Protein AF-A0A811QUQ0-F1 (afdb_monomer_lite)

InterPro domains:
  IPR004252 Probable transposase, Ptta/En/Spm, plant [PF03004] (85-192)

Organism: NCBI:txid422564

Foldseek 3Di:
DDDDDDDDDDPPDPPPDPQDPVNVVVVVVVVVVQVVCVVVVNPDCVVVVVVVPPPPDDDDDDDPDDPDPPPCDPVNVVVVVVVVVVVVVVVVVVVVVVPLQDWDPPPDDLVRVLVVCCVPPVVPHDDALLRSSLNRQQDPVPGHDPSSVVLSVQLVVQQVDDDDPDDDRCDSLNSCVVSDPDPRSSVSNVHDDPPDDDDDDDPPPPPPPPDDDDPDDDDDDDD

Secondary structure (DSSP, 8-state):
--PPPPPPPP------PPPPHHHHHHHHHHHHHHHHHHHTT---SHHHHHHT---------------------HHHHHHHHHHHHHHHHHHHHHHHHT--S----TT--HHHHHHHHHHHT-SSSPPPHHHHHHHHH-BTTTB--HHHHHHHHHHHHHHHSPPPSSPPP--HHHHHHHH---HHHHHHTT-PPP--S--------------------------

Radius of gyration: 30.41 Å; chains: 1; bounding box: 86×68×98 Å

Structure (mmCIF, N/CA/C/O backbone):
data_AF-A0A811QUQ0-F1
#
_entry.id   AF-A0A811QUQ0-F1
#
loop_
_atom_site.group_PDB
_atom_site.id
_atom_site.type_symbol
_atom_site.label_atom_id
_atom_site.label_alt_id
_atom_site.label_comp_id
_atom_site.label_asym_id
_atom_site.label_entity_id
_atom_site.label_seq_id
_atom_site.pdbx_PDB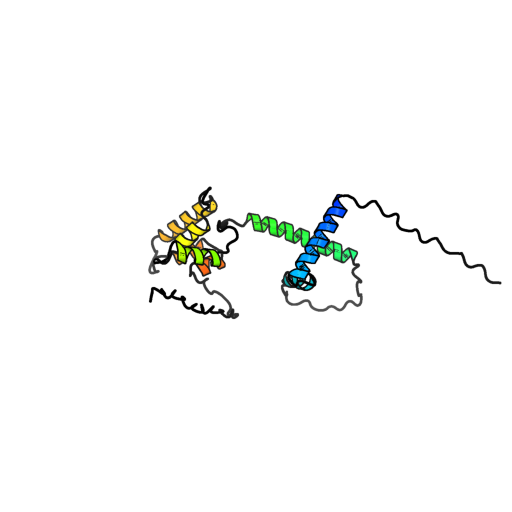_ins_code
_atom_site.Cartn_x
_atom_site.Cartn_y
_atom_site.Cartn_z
_atom_site.occupancy
_atom_site.B_iso_or_equiv
_atom_site.auth_seq_id
_atom_site.auth_comp_id
_atom_site.auth_asym_id
_atom_site.auth_atom_id
_atom_site.pdbx_PDB_model_num
ATOM 1 N N . MET A 1 1 ? 43.300 1.588 -75.024 1.00 36.44 1 MET A N 1
ATOM 2 C CA . MET A 1 1 ? 43.533 0.488 -74.061 1.00 36.44 1 MET A CA 1
ATOM 3 C C . MET A 1 1 ? 43.258 1.026 -72.665 1.00 36.44 1 MET A C 1
ATOM 5 O O . MET A 1 1 ? 43.875 2.015 -72.300 1.00 36.44 1 MET A O 1
ATOM 9 N N . ALA A 1 2 ? 42.294 0.454 -71.940 1.00 44.53 2 ALA A N 1
ATOM 10 C CA . ALA A 1 2 ? 41.943 0.859 -70.575 1.00 44.53 2 ALA A CA 1
ATOM 11 C C . ALA A 1 2 ? 42.499 -0.171 -69.568 1.00 44.53 2 ALA A C 1
ATOM 13 O O . ALA A 1 2 ? 42.426 -1.369 -69.856 1.00 44.53 2 ALA A O 1
ATOM 14 N N . PRO A 1 3 ? 43.075 0.252 -68.428 1.00 46.28 3 PRO A N 1
ATOM 15 C CA . PRO A 1 3 ? 43.703 -0.655 -67.471 1.00 46.28 3 PRO A CA 1
ATOM 16 C C . PRO A 1 3 ? 42.669 -1.438 -66.641 1.00 46.28 3 PRO A C 1
ATOM 18 O O . PRO A 1 3 ? 41.580 -0.954 -66.338 1.00 46.28 3 PRO A O 1
ATOM 21 N N . GLY A 1 4 ? 43.033 -2.683 -66.323 1.00 43.38 4 GLY A N 1
ATOM 22 C CA . GLY A 1 4 ? 42.158 -3.773 -65.891 1.00 43.38 4 GLY A CA 1
ATOM 23 C C . GLY A 1 4 ? 41.407 -3.614 -64.563 1.00 43.38 4 GLY A C 1
ATOM 24 O O . GLY A 1 4 ? 41.867 -3.015 -63.593 1.00 43.38 4 GLY A O 1
ATOM 25 N N . ARG A 1 5 ? 40.234 -4.255 -64.535 1.00 45.16 5 ARG A N 1
ATOM 26 C CA . ARG A 1 5 ? 39.323 -4.430 -63.396 1.00 45.16 5 ARG A CA 1
ATOM 27 C C . ARG A 1 5 ? 39.937 -5.416 -62.391 1.00 45.16 5 ARG A C 1
ATOM 29 O O . ARG A 1 5 ? 40.137 -6.580 -62.731 1.00 45.16 5 ARG A O 1
ATOM 36 N N . LYS A 1 6 ? 40.232 -4.977 -61.161 1.00 53.59 6 LYS A N 1
ATOM 37 C CA . LYS A 1 6 ? 40.640 -5.890 -60.078 1.00 53.59 6 LYS A CA 1
ATOM 38 C C . LYS A 1 6 ? 39.458 -6.770 -59.659 1.00 53.59 6 LYS A C 1
ATOM 40 O O . LYS A 1 6 ? 38.350 -6.282 -59.445 1.00 53.59 6 LYS A O 1
ATOM 45 N N . VAL A 1 7 ? 39.725 -8.070 -59.597 1.00 47.53 7 VAL A N 1
ATOM 46 C CA . VAL A 1 7 ? 38.799 -9.152 -59.244 1.00 47.53 7 VAL A CA 1
ATOM 47 C C . VAL A 1 7 ? 38.536 -9.126 -57.732 1.00 47.53 7 VAL A C 1
ATOM 49 O O . VAL A 1 7 ? 39.402 -8.717 -56.961 1.00 47.53 7 VAL A O 1
ATOM 52 N N . GLY A 1 8 ? 37.315 -9.496 -57.338 1.00 42.25 8 GLY A N 1
ATOM 53 C CA . GLY A 1 8 ? 36.727 -9.253 -56.021 1.00 42.25 8 GLY A CA 1
ATOM 54 C C . GLY A 1 8 ? 37.529 -9.762 -54.822 1.00 42.25 8 GLY A C 1
ATOM 55 O O . GLY A 1 8 ? 38.050 -10.875 -54.815 1.00 42.25 8 GLY A O 1
ATOM 56 N N . ALA A 1 9 ? 37.556 -8.942 -53.770 1.00 46.22 9 ALA A N 1
ATOM 57 C CA . ALA A 1 9 ? 37.927 -9.387 -52.439 1.00 46.22 9 ALA A CA 1
ATOM 58 C C . ALA A 1 9 ? 36.853 -10.359 -51.927 1.00 46.22 9 ALA A C 1
ATOM 60 O O . ALA A 1 9 ? 35.662 -10.045 -51.908 1.00 46.22 9 ALA A O 1
ATOM 61 N N . SER A 1 10 ? 37.303 -11.557 -51.560 1.00 49.56 10 SER A N 1
ATOM 62 C CA . SER A 1 10 ? 36.505 -12.628 -50.973 1.00 49.56 10 SER A CA 1
ATOM 63 C C . SER A 1 10 ? 35.648 -12.113 -49.813 1.00 49.56 10 SER A C 1
ATOM 65 O O . SER A 1 10 ? 36.165 -11.515 -48.867 1.00 49.56 10 SER A O 1
ATOM 67 N N . ARG A 1 11 ? 34.334 -12.363 -49.881 1.00 47.97 11 ARG A N 1
ATOM 68 C CA . ARG A 1 11 ? 33.406 -12.219 -48.757 1.00 47.97 11 ARG A CA 1
ATOM 69 C C . ARG A 1 11 ? 33.865 -13.190 -47.672 1.00 47.97 11 ARG A C 1
ATOM 71 O O . ARG A 1 11 ? 33.581 -14.382 -47.753 1.00 47.97 11 ARG A O 1
ATOM 78 N N . GLN A 1 12 ? 34.598 -12.687 -46.683 1.00 52.16 12 GLN A N 1
ATOM 79 C CA . GLN A 1 12 ? 34.881 -13.444 -45.471 1.00 52.16 12 GLN A CA 1
ATOM 80 C C . GLN A 1 12 ? 33.533 -13.812 -44.839 1.00 52.16 12 GLN A C 1
ATOM 82 O O . GLN A 1 12 ? 32.744 -12.941 -44.472 1.00 52.16 12 GLN A O 1
ATOM 87 N N . GLN A 1 13 ? 33.235 -15.111 -44.801 1.00 52.75 13 GLN A N 1
ATOM 88 C CA . GLN A 1 13 ? 32.171 -15.654 -43.965 1.00 52.75 13 GLN A CA 1
ATOM 89 C C . GLN A 1 13 ? 32.536 -15.304 -42.512 1.00 52.75 13 GLN A C 1
ATOM 91 O O . GLN A 1 13 ? 33.679 -15.566 -42.125 1.00 52.75 13 GLN A O 1
ATOM 96 N N . PRO A 1 14 ? 31.642 -14.696 -41.713 1.00 52.25 14 PRO A N 1
ATOM 97 C CA . PRO A 1 14 ? 31.902 -14.505 -40.296 1.00 52.25 14 PRO A CA 1
ATOM 98 C C . PRO A 1 14 ? 32.111 -15.879 -39.665 1.00 52.25 14 PRO A C 1
ATOM 100 O O . PRO A 1 14 ? 31.233 -16.736 -39.730 1.00 52.25 14 PRO A O 1
ATOM 103 N N . THR A 1 15 ? 33.284 -16.101 -39.087 1.00 50.66 15 THR A N 1
ATOM 104 C CA . THR A 1 15 ? 33.551 -17.267 -38.251 1.00 50.66 15 THR A CA 1
ATOM 105 C C . THR A 1 15 ? 32.572 -17.217 -37.079 1.00 50.66 15 THR A C 1
ATOM 107 O O . THR A 1 15 ? 32.721 -16.375 -36.195 1.00 50.66 15 THR A O 1
ATOM 110 N N . GLU A 1 16 ? 31.535 -18.059 -37.097 1.00 58.84 16 GLU A N 1
ATOM 111 C CA . GLU A 1 16 ? 30.565 -18.152 -36.006 1.00 58.84 16 GLU A CA 1
ATOM 112 C C . GLU A 1 16 ? 31.302 -18.571 -34.731 1.00 58.84 16 GLU A C 1
ATOM 114 O O . GLU A 1 16 ? 31.761 -19.705 -34.584 1.00 58.84 16 GLU A O 1
ATOM 119 N N . THR A 1 17 ? 31.467 -17.625 -33.807 1.00 62.06 17 THR A N 1
ATOM 120 C CA . THR A 1 17 ? 31.938 -17.919 -32.457 1.00 62.06 17 THR A CA 1
ATOM 121 C C . THR A 1 17 ? 30.999 -18.949 -31.832 1.00 62.06 17 THR A C 1
ATOM 123 O O . THR A 1 17 ? 29.781 -18.763 -31.915 1.00 62.06 17 THR A O 1
ATOM 126 N N . PRO A 1 18 ? 31.515 -20.014 -31.194 1.00 73.25 18 PRO A N 1
ATOM 127 C CA . PRO A 1 18 ? 30.668 -21.016 -30.564 1.00 73.25 18 PRO A CA 1
ATOM 128 C C . PRO A 1 18 ? 29.720 -20.350 -29.565 1.00 73.25 18 PRO A C 1
ATOM 130 O O . PRO A 1 18 ? 30.177 -19.768 -28.581 1.00 73.25 18 PRO A O 1
ATOM 133 N N . ILE A 1 19 ? 28.410 -20.440 -29.824 1.00 71.19 19 ILE A N 1
ATOM 134 C CA . ILE A 1 19 ? 27.371 -19.948 -28.913 1.00 71.19 19 ILE A CA 1
ATOM 135 C C . ILE A 1 19 ? 27.638 -20.541 -27.534 1.00 71.19 19 ILE A C 1
ATOM 137 O O . ILE A 1 19 ? 27.628 -21.765 -27.345 1.00 71.19 19 ILE A O 1
ATOM 141 N N . THR A 1 20 ? 27.882 -19.664 -26.566 1.00 82.88 20 THR A N 1
ATOM 142 C CA . THR A 1 20 ? 28.146 -20.089 -25.198 1.00 82.88 20 THR A CA 1
ATOM 143 C C . THR A 1 20 ? 26.888 -20.734 -24.608 1.00 82.88 20 THR A C 1
ATOM 145 O O . THR A 1 20 ? 25.755 -20.410 -24.973 1.00 82.88 20 THR A O 1
ATOM 148 N N . LYS A 1 21 ? 27.052 -21.653 -23.647 1.00 88.25 21 LYS A N 1
ATOM 149 C CA . LYS A 1 21 ? 25.918 -22.305 -22.957 1.00 88.25 21 LYS A CA 1
ATOM 150 C C . LYS A 1 21 ? 24.922 -21.301 -22.355 1.00 88.25 21 LYS A C 1
ATOM 152 O O . LYS A 1 21 ? 23.725 -21.568 -22.309 1.00 88.25 21 LYS A O 1
ATOM 157 N N . TYR A 1 22 ? 25.430 -20.151 -21.910 1.00 85.44 22 TYR A N 1
ATOM 158 C CA . TYR A 1 22 ? 24.631 -19.071 -21.343 1.00 85.44 22 TYR A CA 1
ATOM 159 C C . TYR A 1 22 ? 23.775 -18.394 -22.414 1.00 85.44 22 TYR A C 1
ATOM 161 O O . TYR A 1 22 ? 22.576 -18.221 -22.218 1.00 85.44 22 TYR A O 1
ATOM 169 N N . GLU A 1 23 ? 24.359 -18.071 -23.566 1.00 87.62 23 GLU A N 1
ATOM 170 C CA . GLU A 1 23 ? 23.628 -17.470 -24.684 1.00 87.62 23 GLU A CA 1
ATOM 171 C C . GLU A 1 23 ? 22.567 -18.415 -25.242 1.00 87.62 23 GLU A C 1
ATOM 173 O O . GLU A 1 23 ? 21.469 -17.969 -25.561 1.00 87.62 23 GLU A O 1
ATOM 178 N N . ARG A 1 24 ? 22.843 -19.725 -25.281 1.00 86.94 24 ARG A N 1
ATOM 179 C CA . ARG A 1 24 ? 21.844 -20.728 -25.670 1.00 86.94 24 ARG A CA 1
ATOM 180 C C . ARG A 1 24 ? 20.646 -20.723 -24.719 1.00 86.94 24 ARG A C 1
ATOM 182 O O . ARG A 1 24 ? 19.520 -20.569 -25.176 1.00 86.94 24 ARG A O 1
ATOM 189 N N . SER A 1 25 ? 20.897 -20.810 -23.412 1.00 88.81 25 SER A N 1
ATOM 190 C CA . SER A 1 25 ? 19.838 -20.779 -22.395 1.00 88.81 25 SER A CA 1
ATOM 191 C C . SER A 1 25 ? 19.061 -19.457 -22.416 1.00 88.81 25 SER A C 1
ATOM 193 O O . SER A 1 25 ? 17.835 -19.458 -22.351 1.00 88.81 25 SER A O 1
ATOM 195 N N . ARG A 1 26 ? 19.749 -18.325 -22.599 1.00 91.88 26 ARG A N 1
ATOM 196 C CA . ARG A 1 26 ? 19.114 -17.011 -22.757 1.00 91.88 26 ARG A CA 1
ATOM 197 C C . ARG A 1 26 ? 18.210 -16.959 -23.990 1.00 91.88 26 ARG A C 1
ATOM 199 O O . ARG A 1 26 ? 17.100 -16.446 -23.898 1.00 91.88 26 ARG A O 1
ATOM 206 N N . ASN A 1 27 ? 18.662 -17.489 -25.124 1.00 90.69 27 ASN A N 1
ATOM 207 C CA . ASN A 1 27 ? 17.880 -17.515 -26.359 1.00 90.69 27 ASN A CA 1
ATOM 208 C C . ASN A 1 27 ? 16.662 -18.444 -26.246 1.00 90.69 27 ASN A C 1
ATOM 210 O O . ASN A 1 27 ? 15.580 -18.089 -26.709 1.00 90.69 27 ASN A O 1
ATOM 214 N N . GLU A 1 28 ? 16.810 -19.596 -25.591 1.00 89.94 28 GLU A N 1
ATOM 215 C CA . GLU A 1 28 ? 15.701 -20.509 -25.293 1.00 89.94 28 GLU A CA 1
ATOM 216 C C . GLU A 1 28 ? 14.638 -19.837 -24.415 1.00 89.94 28 GLU A C 1
ATOM 218 O O . GLU A 1 28 ? 13.448 -19.896 -24.733 1.00 89.94 28 GLU A O 1
ATOM 223 N N . GLU A 1 29 ? 15.057 -19.127 -23.365 1.00 90.75 29 GLU A N 1
ATOM 224 C CA . GLU A 1 29 ? 14.141 -18.412 -22.473 1.00 90.75 29 GLU A CA 1
ATOM 225 C C . GLU A 1 29 ? 13.426 -17.262 -23.201 1.00 90.75 29 GLU A C 1
ATOM 227 O O . GLU A 1 29 ? 12.219 -17.083 -23.043 1.00 90.75 29 GLU A O 1
ATOM 232 N N . ILE A 1 30 ? 14.130 -16.521 -24.069 1.00 87.12 30 ILE A N 1
ATOM 233 C CA . ILE A 1 30 ? 13.527 -15.478 -24.919 1.00 87.12 30 ILE A CA 1
ATOM 234 C C . ILE A 1 30 ? 12.450 -16.080 -25.828 1.00 87.12 30 ILE A C 1
ATOM 236 O O . ILE A 1 30 ? 11.342 -15.551 -25.900 1.00 87.12 30 ILE A O 1
ATOM 240 N N . MET A 1 31 ? 12.737 -17.201 -26.492 1.00 88.00 31 MET A N 1
ATOM 241 C CA . MET A 1 31 ? 11.780 -17.857 -27.390 1.00 88.00 31 MET A CA 1
ATOM 242 C C . MET A 1 31 ? 10.557 -18.393 -26.643 1.00 88.00 31 MET A C 1
ATOM 244 O O . MET A 1 31 ? 9.432 -18.306 -27.140 1.00 88.00 31 MET A O 1
ATOM 248 N N . LYS A 1 32 ? 10.762 -18.923 -25.436 1.00 91.62 32 LYS A N 1
ATOM 249 C CA . LYS A 1 32 ? 9.683 -19.386 -24.564 1.00 91.62 32 LYS A CA 1
ATOM 250 C C . LYS A 1 32 ? 8.799 -18.226 -24.102 1.00 91.62 32 LYS A C 1
ATOM 252 O O . LYS A 1 32 ? 7.579 -18.319 -24.212 1.00 91.62 32 LYS A O 1
ATOM 257 N N . ASN A 1 33 ? 9.406 -17.124 -23.666 1.00 87.94 33 ASN A N 1
ATOM 258 C CA . ASN A 1 33 ? 8.689 -15.927 -23.229 1.00 87.94 33 ASN A CA 1
ATOM 259 C C . ASN A 1 33 ? 7.914 -15.277 -24.378 1.00 87.94 33 ASN A C 1
ATOM 261 O O . ASN A 1 33 ? 6.750 -14.932 -24.202 1.00 87.94 33 ASN A O 1
ATOM 265 N N . ASN A 1 34 ? 8.510 -15.173 -25.567 1.00 86.69 34 ASN A N 1
ATOM 266 C CA . ASN A 1 34 ? 7.830 -14.640 -26.748 1.00 86.69 34 ASN A CA 1
ATOM 267 C C . ASN A 1 34 ? 6.597 -15.473 -27.114 1.00 86.69 34 ASN A C 1
ATOM 269 O O . ASN A 1 34 ? 5.531 -14.917 -27.362 1.00 86.69 34 ASN A O 1
ATOM 273 N N . ARG A 1 35 ? 6.710 -16.805 -27.063 1.00 89.38 35 ARG A N 1
ATOM 274 C CA . ARG A 1 35 ? 5.573 -17.701 -27.304 1.00 89.38 35 ARG A CA 1
ATOM 275 C C . ARG A 1 35 ? 4.446 -17.479 -26.294 1.00 89.38 35 ARG A C 1
ATOM 277 O O . ARG A 1 35 ? 3.275 -17.519 -26.660 1.00 89.38 35 ARG A O 1
ATOM 284 N N . GLU A 1 36 ? 4.788 -17.254 -25.031 1.00 91.06 36 GLU A N 1
ATOM 285 C CA . GLU A 1 36 ? 3.794 -17.003 -23.988 1.00 91.06 36 GLU A CA 1
ATOM 286 C C . GLU A 1 36 ? 3.114 -15.639 -24.162 1.00 91.06 36 GLU A C 1
ATOM 288 O O . GLU A 1 36 ? 1.894 -15.534 -24.051 1.00 91.06 36 GLU A O 1
ATOM 293 N N . LEU A 1 37 ? 3.873 -14.605 -24.532 1.00 86.94 37 LEU A N 1
ATOM 294 C CA . LEU A 1 37 ? 3.325 -13.290 -24.870 1.00 86.94 37 LEU A CA 1
ATOM 295 C C . LEU A 1 37 ? 2.342 -13.371 -26.045 1.00 86.94 37 LEU A C 1
ATOM 297 O O . LEU A 1 37 ? 1.256 -12.795 -25.973 1.00 86.94 37 LEU A O 1
ATOM 301 N N . GLU A 1 38 ? 2.668 -14.145 -27.082 1.00 85.81 38 GLU A N 1
ATOM 302 C CA . GLU A 1 38 ? 1.762 -14.398 -28.204 1.00 85.81 38 GLU A CA 1
ATOM 303 C C . GLU A 1 38 ? 0.470 -15.101 -27.762 1.00 85.81 38 GLU A C 1
ATOM 305 O O . GLU A 1 38 ? -0.613 -14.697 -28.193 1.00 85.81 38 GLU A O 1
ATOM 310 N N . ARG A 1 39 ? 0.550 -16.097 -26.861 1.00 87.56 39 ARG A N 1
ATOM 311 C CA . ARG A 1 39 ? -0.642 -16.754 -26.282 1.00 87.56 39 ARG A CA 1
ATOM 312 C C . ARG A 1 39 ? -1.527 -15.782 -25.512 1.00 87.56 39 ARG A C 1
ATOM 314 O O . ARG A 1 39 ? -2.747 -15.904 -25.571 1.00 87.56 39 ARG A O 1
ATOM 321 N N . LEU A 1 40 ? -0.925 -14.816 -24.824 1.00 86.50 40 LEU A N 1
ATOM 322 C CA . LEU A 1 40 ? -1.628 -13.757 -24.098 1.00 86.50 40 LEU A CA 1
ATOM 323 C C . LEU A 1 40 ? -2.123 -12.620 -25.015 1.00 86.50 40 LEU A C 1
ATOM 325 O O . LEU A 1 40 ? -2.693 -11.644 -24.532 1.00 86.50 40 LEU A O 1
ATOM 329 N N . GLY A 1 41 ? -1.925 -12.729 -26.334 1.00 85.12 41 GLY A N 1
ATOM 330 C CA . GLY A 1 41 ? -2.369 -11.740 -27.319 1.00 85.12 41 GLY A CA 1
ATOM 331 C C . GLY A 1 41 ? -1.443 -10.527 -27.466 1.00 85.12 41 GLY A C 1
ATOM 332 O O . GLY A 1 41 ? -1.776 -9.584 -28.187 1.00 85.12 41 GLY A O 1
ATOM 333 N N . ILE A 1 42 ? -0.269 -10.546 -26.833 1.00 79.94 42 ILE A N 1
ATOM 334 C CA . ILE A 1 42 ? 0.738 -9.484 -26.897 1.00 79.94 42 ILE A CA 1
ATOM 335 C C . ILE A 1 42 ? 1.671 -9.776 -28.076 1.00 79.94 42 ILE A C 1
ATOM 337 O O . ILE A 1 42 ? 2.697 -10.436 -27.949 1.00 79.94 42 ILE A O 1
ATOM 341 N N . LYS A 1 43 ? 1.286 -9.285 -29.258 1.00 77.38 43 LYS A N 1
ATOM 342 C CA . LYS A 1 43 ? 1.999 -9.539 -30.528 1.00 77.38 43 LYS A CA 1
ATOM 343 C C . LYS A 1 43 ? 3.187 -8.605 -30.774 1.00 77.38 43 LYS A C 1
ATOM 345 O O . LYS A 1 43 ? 4.035 -8.885 -31.610 1.00 77.38 43 LYS A O 1
ATOM 350 N N . THR A 1 44 ? 3.227 -7.465 -30.089 1.00 74.56 44 THR A N 1
ATOM 351 C CA . THR A 1 44 ? 4.306 -6.478 -30.189 1.00 74.56 44 THR A CA 1
ATOM 352 C C . THR A 1 44 ? 4.526 -5.829 -28.832 1.00 74.56 44 THR A C 1
ATOM 354 O O . THR A 1 44 ? 3.572 -5.512 -28.121 1.00 74.56 44 THR A O 1
ATOM 357 N N . LEU A 1 45 ? 5.791 -5.635 -28.464 1.00 67.12 45 LEU A N 1
ATOM 358 C CA . LEU A 1 45 ? 6.156 -4.973 -27.214 1.00 67.12 45 LEU A CA 1
ATOM 359 C C . LEU A 1 45 ? 6.044 -3.450 -27.318 1.00 67.12 45 LEU A C 1
ATOM 361 O O . LEU A 1 45 ? 5.850 -2.799 -26.297 1.00 67.12 45 LEU A O 1
ATOM 365 N N . VAL A 1 46 ? 6.107 -2.887 -28.533 1.00 70.00 46 VAL A N 1
ATOM 366 C CA . VAL A 1 46 ? 6.160 -1.436 -28.792 1.00 70.00 46 VAL A CA 1
ATOM 367 C C . VAL A 1 46 ? 5.053 -0.649 -28.066 1.00 70.00 46 VAL A C 1
ATOM 369 O O . VAL A 1 46 ? 5.387 0.323 -27.389 1.00 70.00 46 VAL A O 1
ATOM 372 N N . PRO A 1 47 ? 3.766 -1.059 -28.086 1.00 65.25 47 PRO A N 1
ATOM 373 C CA . PRO A 1 47 ? 2.709 -0.337 -27.374 1.00 65.25 47 PRO A CA 1
ATOM 374 C C . PRO A 1 47 ? 2.888 -0.369 -25.850 1.00 65.25 47 PRO A C 1
ATOM 376 O O . PRO A 1 47 ? 2.578 0.602 -25.168 1.00 65.25 47 PRO A O 1
ATOM 379 N N . ILE A 1 48 ? 3.414 -1.469 -25.307 1.00 67.50 48 ILE A N 1
ATOM 380 C CA . ILE A 1 48 ? 3.637 -1.634 -23.867 1.00 67.50 48 ILE A CA 1
ATOM 381 C C . ILE A 1 48 ? 4.769 -0.711 -23.411 1.00 67.50 48 ILE A C 1
ATOM 383 O O . ILE A 1 48 ? 4.617 -0.016 -22.410 1.00 67.50 48 ILE A O 1
ATOM 387 N N . VAL A 1 49 ? 5.879 -0.654 -24.157 1.00 70.31 49 VAL A N 1
ATOM 388 C CA . VAL A 1 49 ? 7.015 0.214 -23.797 1.00 70.31 49 VAL A CA 1
ATOM 389 C C . VAL A 1 49 ? 6.650 1.691 -23.938 1.00 70.31 49 VAL A C 1
ATOM 391 O O . VAL A 1 49 ? 6.960 2.484 -23.049 1.00 70.31 49 VAL A O 1
ATOM 394 N N . ASN A 1 50 ? 5.921 2.057 -24.993 1.00 67.56 50 ASN A N 1
ATOM 395 C CA . ASN A 1 50 ? 5.542 3.447 -25.241 1.00 67.56 50 ASN A CA 1
ATOM 396 C C . ASN A 1 50 ? 4.529 3.965 -24.209 1.00 67.56 50 ASN A C 1
ATOM 398 O O . ASN A 1 50 ? 4.668 5.091 -23.744 1.00 67.56 50 ASN A O 1
ATOM 402 N N . ASN A 1 51 ? 3.581 3.135 -23.759 1.00 61.59 51 ASN A N 1
ATOM 403 C CA . ASN A 1 51 ? 2.621 3.520 -22.715 1.00 61.59 51 ASN A CA 1
ATOM 404 C C . ASN A 1 51 ? 3.259 3.687 -21.322 1.00 61.59 51 ASN A C 1
ATOM 406 O O . ASN A 1 51 ? 2.675 4.332 -20.454 1.00 61.59 51 ASN A O 1
ATOM 410 N N . THR A 1 52 ? 4.447 3.117 -21.086 1.00 58.75 52 THR A N 1
ATOM 411 C CA . THR A 1 52 ? 5.213 3.353 -19.845 1.00 58.75 52 THR A CA 1
ATOM 412 C C . THR A 1 52 ? 6.042 4.637 -19.882 1.00 58.75 52 THR A C 1
ATOM 414 O O . THR A 1 52 ? 6.525 5.083 -18.838 1.00 58.75 52 THR A O 1
ATOM 417 N N . SER A 1 53 ? 6.188 5.258 -21.058 1.00 54.78 53 SER A N 1
ATOM 418 C CA . SER A 1 53 ? 6.794 6.577 -21.196 1.00 54.78 53 SER A CA 1
ATOM 419 C C . SER A 1 53 ? 5.719 7.637 -20.972 1.00 54.78 53 SER A C 1
ATOM 421 O O . SER A 1 53 ? 5.009 8.043 -21.888 1.00 54.78 53 SER A O 1
ATOM 423 N N . VAL A 1 54 ? 5.562 8.082 -19.725 1.00 49.69 54 VAL A N 1
ATOM 424 C CA . VAL A 1 54 ? 4.833 9.324 -19.452 1.00 49.69 54 VAL A CA 1
ATOM 425 C C . VAL A 1 54 ? 5.705 10.463 -19.970 1.00 49.69 54 VAL A C 1
ATOM 427 O O . VAL A 1 54 ? 6.574 10.963 -19.253 1.00 49.69 54 VAL A O 1
ATOM 430 N N . GLU A 1 55 ? 5.497 10.864 -21.221 1.00 49.78 55 GLU A N 1
ATOM 431 C CA . GLU A 1 55 ? 6.022 12.135 -21.701 1.00 49.78 55 GLU A CA 1
ATOM 432 C C . GLU A 1 55 ? 5.321 13.255 -20.934 1.00 49.78 55 GLU A C 1
ATOM 434 O O . GLU A 1 55 ? 4.165 13.605 -21.177 1.00 49.78 55 GLU A O 1
ATOM 439 N N . ARG A 1 56 ? 6.019 13.800 -19.937 1.00 51.88 56 ARG A N 1
ATOM 440 C CA . ARG A 1 56 ? 5.616 15.061 -19.325 1.00 51.88 56 ARG A CA 1
ATOM 441 C C . ARG A 1 56 ? 5.870 16.148 -20.364 1.00 51.88 56 ARG A C 1
ATOM 443 O O . ARG A 1 56 ? 7.021 16.509 -20.585 1.00 51.88 56 ARG A O 1
ATOM 450 N N . LYS A 1 57 ? 4.801 16.646 -20.990 1.00 47.91 57 LYS A N 1
ATOM 451 C CA . LYS A 1 57 ? 4.829 17.885 -21.775 1.00 47.91 57 LYS A CA 1
ATOM 452 C C . LYS A 1 57 ? 5.319 19.019 -20.872 1.00 47.91 57 LYS A C 1
ATOM 454 O O . LYS A 1 57 ? 4.584 19.455 -19.990 1.00 47.91 57 LYS A O 1
ATOM 459 N N . GLY A 1 58 ? 6.568 19.427 -21.065 1.00 41.22 58 GLY A N 1
ATOM 460 C CA . GLY A 1 58 ? 7.060 20.735 -20.652 1.00 41.22 58 GLY A CA 1
ATOM 461 C C . GLY A 1 58 ? 6.735 21.739 -21.751 1.00 41.22 58 GLY A C 1
ATOM 462 O O . GLY A 1 58 ? 6.924 21.438 -22.929 1.00 41.22 58 GLY A O 1
ATOM 463 N N . GLU A 1 59 ? 6.175 22.870 -21.346 1.00 47.00 59 GLU A N 1
ATOM 464 C CA . GLU A 1 59 ? 5.843 24.016 -22.186 1.00 47.00 59 GLU A CA 1
ATOM 465 C C . GLU A 1 59 ? 7.112 24.727 -22.699 1.00 47.00 59 GLU A C 1
ATOM 467 O O . GLU A 1 59 ? 8.136 24.782 -22.018 1.00 47.00 59 GLU A O 1
ATOM 472 N N . ASP A 1 60 ? 6.969 25.237 -23.923 1.00 48.66 60 ASP A N 1
ATOM 473 C CA . ASP A 1 60 ? 7.667 26.341 -24.587 1.00 48.66 60 ASP A CA 1
ATOM 474 C C . ASP A 1 60 ? 9.174 26.204 -24.864 1.00 48.66 60 ASP A C 1
ATOM 476 O O . ASP A 1 60 ? 10.030 26.712 -24.143 1.00 48.66 60 ASP A O 1
ATOM 480 N N . HIS A 1 61 ? 9.503 25.603 -26.015 1.00 40.78 61 HIS A N 1
ATOM 481 C CA . HIS A 1 61 ? 10.790 25.817 -26.679 1.00 40.78 61 HIS A CA 1
ATOM 482 C C . HIS A 1 61 ? 10.571 26.652 -27.944 1.00 40.78 61 HIS A C 1
ATOM 484 O O . HIS A 1 61 ? 10.016 26.165 -28.932 1.00 40.78 61 HIS A O 1
ATOM 490 N N . GLU A 1 62 ? 11.015 27.910 -27.922 1.00 47.91 62 GLU A N 1
ATOM 491 C CA . GLU A 1 62 ? 11.050 28.749 -29.118 1.00 47.91 62 GLU A CA 1
ATOM 492 C C . GLU A 1 62 ? 11.940 28.107 -30.189 1.00 47.91 62 GLU A C 1
ATOM 494 O O . GLU A 1 62 ? 13.078 27.695 -29.951 1.00 47.91 62 GLU A O 1
ATOM 499 N N . VAL A 1 63 ? 11.383 27.969 -31.388 1.00 45.78 63 VAL A N 1
ATOM 500 C CA . VAL A 1 63 ? 12.054 27.378 -32.544 1.00 45.78 63 VAL A CA 1
ATOM 501 C C . VAL A 1 63 ? 13.015 28.414 -33.126 1.00 45.78 63 VAL A C 1
ATOM 503 O O . VAL A 1 63 ? 12.628 29.243 -33.944 1.00 45.78 63 VAL A O 1
ATOM 506 N N . SER A 1 64 ? 14.286 28.351 -32.726 1.00 52.31 64 SER A N 1
ATOM 507 C CA . SER A 1 64 ? 15.377 28.934 -33.511 1.00 52.31 64 SER A CA 1
ATOM 508 C C . SER A 1 64 ? 15.827 27.898 -34.540 1.00 52.31 64 SER A C 1
ATOM 510 O O . SER A 1 64 ? 16.418 26.871 -34.203 1.00 52.31 64 SER A O 1
ATOM 512 N N . GLY A 1 65 ? 15.448 28.128 -35.798 1.00 49.78 65 GLY A N 1
ATOM 513 C CA . GLY A 1 65 ? 15.726 27.234 -36.915 1.00 49.78 65 GLY A CA 1
ATOM 514 C C . GLY A 1 65 ? 17.214 27.182 -37.252 1.00 49.78 65 GLY A C 1
ATOM 515 O O . GLY A 1 65 ? 17.742 28.097 -37.878 1.00 49.78 65 GLY A O 1
ATOM 516 N N . SER A 1 66 ? 17.866 26.075 -36.895 1.00 49.62 66 SER A N 1
ATOM 517 C CA . SER A 1 66 ? 19.158 25.682 -37.457 1.00 49.62 66 SER A CA 1
ATOM 518 C C . SER A 1 66 ? 18.940 24.592 -38.506 1.00 49.62 66 SER A C 1
ATOM 520 O O . SER A 1 66 ? 18.449 23.505 -38.206 1.00 49.62 66 SER A O 1
ATOM 522 N N . LEU A 1 67 ? 19.292 24.904 -39.755 1.00 56.31 67 LEU A N 1
ATOM 523 C CA . LEU A 1 67 ? 19.302 23.997 -40.904 1.00 56.31 67 LEU A CA 1
ATOM 524 C C . LEU A 1 67 ? 20.538 23.080 -40.838 1.00 56.31 67 LEU A C 1
ATOM 526 O O . LEU A 1 67 ? 21.436 23.168 -41.667 1.00 56.31 67 LEU A O 1
ATOM 530 N N . TYR A 1 68 ? 20.582 22.209 -39.837 1.00 45.34 68 TYR A N 1
ATOM 531 C CA . TYR A 1 68 ? 21.403 21.001 -39.838 1.00 45.34 68 TYR A CA 1
ATOM 532 C C . TYR A 1 68 ? 20.533 19.881 -39.278 1.00 45.34 68 TYR A C 1
ATOM 534 O O . TYR A 1 68 ? 20.181 19.875 -38.102 1.00 45.34 68 TYR A O 1
ATOM 542 N N . THR A 1 69 ? 20.128 18.940 -40.130 1.00 46.44 69 THR A N 1
ATOM 543 C CA . THR A 1 69 ? 19.573 17.678 -39.645 1.00 46.44 69 THR A CA 1
ATOM 544 C C . THR A 1 69 ? 20.742 16.859 -39.119 1.00 46.44 69 THR A C 1
ATOM 546 O O . THR A 1 69 ? 21.395 16.158 -39.893 1.00 46.44 69 THR A O 1
ATOM 549 N N . ASP A 1 70 ? 21.034 16.974 -37.825 1.00 59.94 70 ASP A N 1
ATOM 550 C CA . ASP A 1 70 ? 21.936 16.047 -37.152 1.00 59.94 70 ASP A CA 1
ATOM 551 C C . ASP A 1 70 ? 21.330 14.647 -37.290 1.00 59.94 70 ASP A C 1
ATOM 553 O O . ASP A 1 70 ? 20.330 14.301 -36.655 1.00 59.94 70 ASP A O 1
ATOM 557 N N . GLN A 1 71 ? 21.899 13.834 -38.183 1.00 62.78 71 GLN A N 1
ATOM 558 C CA . GLN A 1 71 ? 21.659 12.396 -38.192 1.00 62.78 71 GLN A CA 1
ATOM 559 C C . GLN A 1 71 ? 22.337 11.830 -36.949 1.00 62.78 71 GLN A C 1
ATOM 561 O O . GLN A 1 71 ? 23.442 11.296 -37.001 1.00 62.78 71 GLN A O 1
ATOM 566 N N . GLU A 1 72 ? 21.664 12.003 -35.817 1.00 62.38 72 GLU A N 1
ATOM 567 C CA . GLU A 1 72 ? 22.036 11.433 -34.538 1.00 62.38 72 GLU A CA 1
ATOM 568 C C . GLU A 1 72 ? 22.157 9.921 -34.742 1.00 62.38 72 GLU A C 1
ATOM 570 O O . GLU A 1 72 ? 21.173 9.223 -35.031 1.00 62.38 72 GLU A O 1
ATOM 575 N N . SER A 1 73 ? 23.402 9.447 -34.723 1.00 72.62 73 SER A N 1
ATOM 576 C CA . SER A 1 73 ? 23.717 8.069 -35.072 1.00 72.62 73 SER A CA 1
ATOM 577 C C . SER A 1 73 ? 22.987 7.114 -34.129 1.00 72.62 73 SER A C 1
ATOM 579 O O . SER A 1 73 ? 22.761 7.417 -32.954 1.00 72.62 73 SER A O 1
ATOM 581 N N . ASP A 1 74 ? 22.654 5.920 -34.613 1.00 77.56 74 ASP A N 1
ATOM 582 C CA . ASP A 1 74 ? 21.991 4.912 -33.777 1.00 77.56 74 ASP A CA 1
ATOM 583 C C . ASP A 1 74 ? 22.823 4.559 -32.526 1.00 77.56 74 ASP A C 1
ATOM 585 O O . ASP A 1 74 ? 22.274 4.202 -31.481 1.00 77.56 74 ASP A O 1
ATOM 589 N N . GLN A 1 75 ? 24.148 4.738 -32.593 1.00 74.69 75 GLN A N 1
ATOM 590 C CA . GLN A 1 75 ? 25.052 4.601 -31.451 1.00 74.69 75 GLN A CA 1
ATOM 591 C C . GLN A 1 75 ? 24.860 5.706 -30.406 1.00 74.69 75 GLN A C 1
ATOM 593 O O . GLN A 1 75 ? 24.809 5.411 -29.211 1.00 74.69 75 GLN A O 1
ATOM 598 N N . GLU A 1 76 ? 24.715 6.962 -30.828 1.00 79.25 76 GLU A N 1
ATOM 599 C CA . GLU A 1 76 ? 24.495 8.091 -29.920 1.00 79.25 76 GLU A CA 1
ATOM 600 C C . GLU A 1 76 ? 23.133 7.989 -29.217 1.00 79.25 76 GLU A C 1
ATOM 602 O O . GLU A 1 76 ? 23.046 8.171 -28.000 1.00 79.25 76 GLU A O 1
ATOM 607 N N . LYS A 1 77 ? 22.092 7.570 -29.947 1.00 81.25 77 LYS A N 1
ATOM 608 C CA . LYS A 1 77 ? 20.770 7.266 -29.371 1.00 81.25 77 LYS A CA 1
ATOM 609 C C . LYS A 1 77 ? 20.844 6.149 -28.336 1.00 81.25 77 LYS A C 1
ATOM 611 O O . LYS A 1 77 ? 20.282 6.270 -27.247 1.00 81.25 77 LYS A O 1
ATOM 616 N N . SER A 1 78 ? 21.572 5.074 -28.645 1.00 83.62 78 SER A N 1
ATOM 617 C CA . SER A 1 78 ? 21.763 3.955 -27.719 1.00 83.62 78 SER A CA 1
ATOM 618 C C . SER A 1 78 ? 22.505 4.377 -26.446 1.00 83.62 78 SER A C 1
ATOM 620 O O . SER A 1 78 ? 22.157 3.916 -25.356 1.00 83.62 78 SER A O 1
ATOM 622 N N . LEU A 1 79 ? 23.507 5.255 -26.558 1.00 88.00 79 LEU A N 1
ATOM 623 C CA . LEU A 1 79 ? 24.234 5.791 -25.406 1.00 88.00 79 LEU A CA 1
ATOM 624 C C . LEU A 1 79 ? 23.336 6.686 -24.546 1.00 88.00 79 LEU A C 1
ATOM 626 O O . LEU A 1 79 ? 23.240 6.458 -23.339 1.00 88.00 79 LEU A O 1
ATOM 630 N N . LYS A 1 80 ? 22.608 7.636 -25.147 1.00 86.75 80 LYS A N 1
ATOM 631 C CA . LYS A 1 80 ? 21.648 8.498 -24.430 1.00 86.75 80 LYS A CA 1
ATOM 632 C C . LYS A 1 80 ? 20.588 7.673 -23.696 1.00 86.75 80 LYS A C 1
ATOM 634 O O . LYS A 1 80 ? 20.316 7.915 -22.518 1.00 86.75 80 LYS A O 1
ATOM 639 N N . GLN A 1 81 ? 20.059 6.632 -24.340 1.00 86.06 81 GLN A N 1
ATOM 640 C CA . GLN A 1 81 ? 19.096 5.724 -23.719 1.00 86.06 81 GLN A CA 1
ATOM 641 C C . GLN A 1 81 ? 19.687 4.977 -22.513 1.00 86.06 81 GLN A C 1
ATOM 643 O O . GLN A 1 81 ? 19.012 4.832 -21.490 1.00 86.06 81 GLN A O 1
ATOM 648 N N . MET A 1 82 ? 20.940 4.522 -22.599 1.00 89.25 82 MET A N 1
ATOM 649 C CA . MET A 1 82 ? 21.629 3.856 -21.489 1.00 89.25 82 MET A CA 1
ATOM 650 C C . MET A 1 82 ? 21.796 4.791 -20.285 1.00 89.25 82 MET A C 1
ATOM 652 O O . MET A 1 82 ? 21.454 4.402 -19.166 1.00 89.25 82 MET A O 1
ATOM 656 N N . PHE A 1 83 ? 22.233 6.034 -20.510 1.00 87.56 83 PHE A N 1
ATOM 657 C CA . PHE A 1 83 ? 22.355 7.036 -19.448 1.00 87.56 83 PHE A CA 1
ATOM 658 C C . PHE A 1 83 ? 21.002 7.351 -18.799 1.00 87.56 83 PHE A C 1
ATOM 660 O O . PHE A 1 83 ? 20.904 7.380 -17.572 1.00 87.56 83 PHE A O 1
ATOM 667 N N . HIS A 1 84 ? 19.928 7.479 -19.583 1.00 88.31 84 HIS A N 1
ATOM 668 C CA . HIS A 1 84 ? 18.582 7.675 -19.037 1.00 88.31 84 HIS A CA 1
ATOM 669 C C . HIS A 1 84 ? 18.066 6.479 -18.230 1.00 88.31 84 HIS A C 1
ATOM 671 O O . HIS A 1 84 ? 17.363 6.654 -17.231 1.00 88.31 84 HIS A O 1
ATOM 677 N N . VAL A 1 85 ? 18.368 5.244 -18.638 1.00 91.56 85 VAL A N 1
ATOM 678 C CA . VAL A 1 85 ? 18.049 4.053 -17.833 1.00 91.56 85 VAL A CA 1
ATOM 679 C C . VAL A 1 85 ? 18.821 4.095 -16.515 1.00 91.56 85 VAL A C 1
ATOM 681 O O . VAL A 1 85 ? 18.215 3.926 -15.459 1.00 91.56 85 VAL A O 1
ATOM 684 N N . GLN A 1 86 ? 20.122 4.384 -16.558 1.00 92.00 86 GLN A N 1
ATOM 685 C CA . GLN A 1 86 ? 20.968 4.457 -15.368 1.00 92.00 86 GLN A CA 1
ATOM 686 C C . GLN A 1 86 ? 20.494 5.534 -14.384 1.00 92.00 86 GLN A C 1
ATOM 688 O O . GLN A 1 86 ? 20.342 5.262 -13.192 1.00 92.00 86 GLN A O 1
ATOM 693 N N . GLU A 1 87 ? 20.186 6.731 -14.876 1.00 93.12 87 GLU A N 1
ATOM 694 C CA . GLU A 1 87 ? 19.666 7.828 -14.063 1.00 93.12 87 GLU A CA 1
ATOM 695 C C . GLU A 1 87 ? 18.327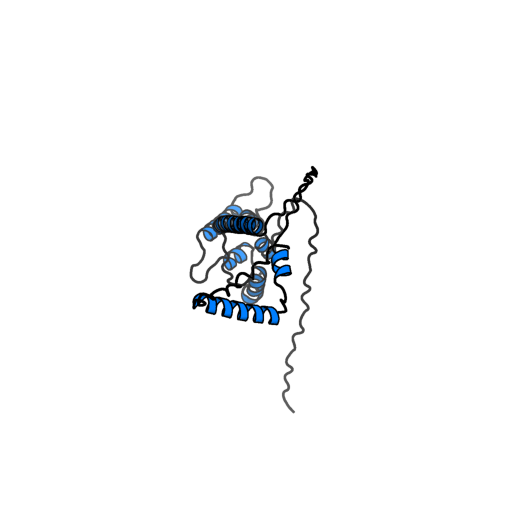 7.455 -13.400 1.00 93.12 87 GLU A C 1
ATOM 697 O O . GLU A 1 87 ? 18.124 7.702 -12.207 1.00 93.12 87 GLU A O 1
ATOM 702 N N . ARG A 1 88 ? 17.420 6.799 -14.140 1.00 92.31 88 ARG A N 1
ATOM 703 C CA . ARG A 1 88 ? 16.154 6.288 -13.586 1.00 92.31 88 ARG A CA 1
ATOM 704 C C . ARG A 1 88 ? 16.382 5.227 -12.515 1.00 92.31 88 ARG A C 1
ATOM 706 O O . ARG A 1 88 ? 15.684 5.258 -11.503 1.00 92.31 88 ARG A O 1
ATOM 713 N N . CYS A 1 89 ? 17.344 4.325 -12.702 1.00 90.88 89 CYS A N 1
ATOM 714 C CA . CYS A 1 89 ? 17.694 3.309 -11.708 1.00 90.88 89 CYS A CA 1
ATOM 715 C C . CYS A 1 89 ? 18.190 3.942 -10.401 1.00 90.88 89 CYS A C 1
ATOM 717 O O . CYS A 1 89 ? 17.698 3.582 -9.332 1.00 90.88 89 CYS A O 1
ATOM 719 N N . LEU A 1 90 ? 19.087 4.930 -10.478 1.00 93.88 90 LEU A N 1
ATOM 720 C CA . LEU A 1 90 ? 19.592 5.645 -9.299 1.00 93.88 90 LEU A CA 1
ATOM 721 C C . LEU A 1 90 ? 18.477 6.411 -8.577 1.00 93.88 90 LEU A C 1
ATOM 723 O O . LEU A 1 90 ? 18.335 6.314 -7.358 1.00 93.88 90 LEU A O 1
ATOM 727 N N . LYS A 1 91 ? 17.620 7.112 -9.330 1.00 93.19 91 LYS A N 1
ATOM 728 C CA . LYS A 1 91 ? 16.437 7.780 -8.766 1.00 93.19 91 LYS A CA 1
ATOM 729 C C . LYS A 1 91 ? 15.490 6.778 -8.102 1.00 93.19 91 LYS A C 1
ATOM 731 O O . LYS A 1 91 ? 14.992 7.049 -7.014 1.00 93.19 91 LYS A O 1
ATOM 736 N N . ASN A 1 92 ? 15.245 5.621 -8.720 1.00 91.31 92 ASN A N 1
ATOM 737 C CA . ASN A 1 92 ? 14.385 4.579 -8.158 1.00 91.31 92 ASN A CA 1
ATOM 738 C C . ASN A 1 92 ? 14.962 4.007 -6.855 1.00 91.31 92 ASN A C 1
ATOM 740 O O . ASN A 1 92 ? 14.212 3.834 -5.900 1.00 91.31 92 ASN A O 1
ATOM 744 N N . GLN A 1 93 ? 16.278 3.796 -6.783 1.00 91.88 93 GLN A N 1
ATOM 745 C CA . GLN A 1 93 ? 16.952 3.352 -5.564 1.00 91.88 93 GLN A CA 1
ATOM 746 C C . GLN A 1 93 ? 16.748 4.342 -4.411 1.00 91.88 93 GLN A C 1
ATOM 748 O O . GLN A 1 93 ? 16.254 3.953 -3.354 1.00 91.88 93 GLN A O 1
ATOM 753 N N . ILE A 1 94 ? 17.023 5.628 -4.644 1.00 89.44 94 ILE A N 1
ATOM 754 C CA . ILE A 1 94 ? 16.793 6.688 -3.650 1.00 89.44 94 ILE A CA 1
ATOM 755 C C . ILE A 1 94 ? 15.312 6.739 -3.249 1.00 89.44 94 ILE A C 1
ATOM 757 O O . ILE A 1 94 ? 14.974 6.902 -2.078 1.00 89.44 94 ILE A O 1
ATOM 761 N N . ASN A 1 95 ? 14.399 6.585 -4.211 1.00 87.38 95 ASN A N 1
ATOM 762 C CA . ASN A 1 95 ? 12.966 6.569 -3.929 1.00 87.38 95 ASN A CA 1
ATOM 763 C C . ASN A 1 95 ? 12.562 5.352 -3.091 1.00 87.38 95 ASN A C 1
ATOM 765 O O . ASN A 1 95 ? 11.715 5.489 -2.213 1.00 87.38 95 ASN A O 1
ATOM 769 N N . ARG A 1 96 ? 13.179 4.189 -3.321 1.00 85.81 96 ARG A N 1
ATOM 770 C CA . ARG A 1 96 ? 12.942 2.966 -2.549 1.00 85.81 96 ARG A CA 1
ATOM 771 C C . ARG A 1 96 ? 13.365 3.135 -1.093 1.00 85.81 96 ARG A C 1
ATOM 773 O O . ARG A 1 96 ? 12.637 2.691 -0.213 1.00 85.81 96 ARG A O 1
ATOM 780 N N . GLU A 1 97 ? 14.482 3.812 -0.839 1.00 83.62 97 GLU A N 1
ATOM 781 C CA . GLU A 1 97 ? 14.960 4.119 0.518 1.00 83.62 97 GLU A CA 1
ATOM 782 C C . GLU A 1 97 ? 14.023 5.074 1.275 1.00 83.62 97 GLU A C 1
ATOM 784 O O . GLU A 1 97 ? 13.915 5.010 2.497 1.00 83.62 97 GLU A O 1
ATOM 789 N N . LYS A 1 98 ? 13.274 5.921 0.558 1.00 83.94 98 LYS A N 1
ATOM 790 C CA . LYS A 1 98 ? 12.276 6.829 1.148 1.00 83.94 98 LYS A CA 1
ATOM 791 C C . LYS A 1 98 ? 10.945 6.149 1.494 1.00 83.94 98 LYS A C 1
ATOM 793 O O . LYS A 1 98 ? 10.098 6.778 2.129 1.00 83.94 98 LYS A O 1
ATOM 798 N N . VAL A 1 99 ? 10.724 4.893 1.095 1.00 82.69 99 VAL A N 1
ATOM 799 C CA . VAL A 1 99 ? 9.484 4.163 1.406 1.00 82.69 99 VAL A CA 1
ATOM 800 C C . VAL A 1 99 ? 9.527 3.667 2.854 1.00 82.69 99 VAL A C 1
ATOM 802 O O . VAL A 1 99 ? 10.137 2.646 3.154 1.00 82.69 99 VAL A O 1
ATOM 805 N N . GLN A 1 100 ? 8.856 4.383 3.760 1.00 82.25 100 GLN A N 1
ATOM 806 C CA . GLN A 1 100 ? 8.879 4.082 5.200 1.00 82.25 100 GLN A CA 1
ATOM 807 C C . GLN A 1 100 ? 7.736 3.157 5.652 1.00 82.25 100 GLN A C 1
ATOM 809 O O . GLN A 1 100 ? 7.952 2.227 6.428 1.00 82.25 100 GLN A O 1
ATOM 814 N N . LEU A 1 101 ? 6.513 3.389 5.160 1.00 87.00 101 LEU A N 1
ATOM 815 C CA . LEU A 1 101 ? 5.309 2.667 5.592 1.00 87.00 101 LEU A CA 1
ATOM 816 C C . LEU A 1 101 ? 4.982 1.518 4.624 1.00 87.00 101 LEU A C 1
ATOM 818 O O . LEU A 1 101 ? 4.029 1.580 3.847 1.00 87.00 101 LEU A O 1
ATOM 822 N N . LEU A 1 102 ? 5.809 0.471 4.634 1.00 86.56 102 LEU A N 1
ATOM 823 C CA . LEU A 1 102 ? 5.601 -0.734 3.819 1.00 86.56 102 LEU A CA 1
ATOM 824 C C . LEU A 1 102 ? 4.374 -1.518 4.305 1.00 86.56 102 LEU A C 1
ATOM 826 O O . LEU A 1 102 ? 4.255 -1.815 5.494 1.00 86.56 102 LEU A O 1
ATOM 830 N N . HIS A 1 103 ? 3.472 -1.879 3.393 1.00 88.12 103 HIS A N 1
ATOM 831 C CA . HIS A 1 103 ? 2.330 -2.746 3.697 1.00 88.12 103 HIS A CA 1
ATOM 832 C C . HIS A 1 103 ? 2.706 -4.229 3.617 1.00 88.12 103 HIS A C 1
ATOM 834 O O . HIS A 1 103 ? 3.614 -4.635 2.894 1.00 88.12 103 HIS A O 1
ATOM 840 N N . CYS A 1 104 ? 1.993 -5.045 4.383 1.00 87.38 104 CYS A N 1
ATOM 841 C CA . CYS A 1 104 ? 2.212 -6.474 4.587 1.00 87.38 104 CYS A CA 1
ATOM 842 C C . CYS A 1 104 ? 1.080 -7.332 3.990 1.00 87.38 104 CYS A C 1
ATOM 844 O O . CYS A 1 104 ? 0.825 -8.440 4.454 1.00 87.38 104 CYS A O 1
ATOM 846 N N . THR A 1 105 ? 0.415 -6.848 2.939 1.00 86.38 105 THR A N 1
ATOM 847 C CA . THR A 1 105 ? -0.729 -7.516 2.280 1.00 86.38 105 THR A CA 1
ATOM 848 C C . THR A 1 105 ? -0.319 -8.522 1.196 1.00 86.38 105 THR A C 1
ATOM 850 O O . THR A 1 105 ? -1.149 -9.025 0.439 1.00 86.38 105 THR A O 1
ATOM 853 N N . GLY A 1 106 ? 0.978 -8.828 1.094 1.00 86.50 106 GLY A N 1
ATOM 854 C CA . GLY A 1 106 ? 1.512 -9.712 0.061 1.00 86.50 106 GLY A CA 1
ATOM 855 C C . GLY A 1 106 ? 1.261 -9.160 -1.344 1.00 86.50 106 GLY A C 1
ATOM 856 O O . GLY A 1 106 ? 1.556 -8.001 -1.621 1.00 86.50 106 GLY A O 1
ATOM 857 N N . SER A 1 107 ? 0.720 -9.995 -2.232 1.00 88.25 107 SER A N 1
ATOM 858 C CA . SER A 1 107 ? 0.369 -9.613 -3.607 1.00 88.25 107 SER A CA 1
ATOM 859 C C . SER A 1 107 ? -0.947 -8.835 -3.719 1.00 88.25 107 SER A C 1
ATOM 861 O O . SER A 1 107 ? -1.270 -8.340 -4.798 1.00 88.25 107 SER A O 1
ATOM 863 N N . GLN A 1 108 ? -1.723 -8.725 -2.639 1.00 89.62 108 GLN A N 1
ATOM 864 C CA . GLN A 1 108 ? -3.005 -8.029 -2.666 1.00 89.62 108 GLN A CA 1
ATOM 865 C C . GLN A 1 108 ? -2.788 -6.526 -2.505 1.00 89.62 108 GLN A C 1
ATOM 867 O O . GLN A 1 108 ? -2.098 -6.081 -1.589 1.00 89.62 108 GLN A O 1
ATOM 872 N N . CYS A 1 109 ? -3.408 -5.722 -3.364 1.00 90.19 109 CYS A N 1
ATOM 873 C CA . CYS A 1 109 ? -3.478 -4.280 -3.148 1.00 90.19 109 CYS A CA 1
ATOM 874 C C . CYS A 1 109 ? -4.451 -3.948 -2.001 1.00 90.19 109 CYS A C 1
ATOM 876 O O . CYS A 1 109 ? -5.289 -4.773 -1.629 1.00 90.19 109 CYS A O 1
ATOM 878 N N . TYR A 1 110 ? -4.387 -2.720 -1.473 1.00 91.06 110 TYR A N 1
ATOM 879 C CA . TYR A 1 110 ? -5.270 -2.270 -0.386 1.00 91.06 110 TYR A CA 1
ATOM 880 C C . TYR A 1 110 ? -6.760 -2.491 -0.679 1.00 91.06 110 TYR A C 1
ATOM 882 O O . TYR A 1 110 ? -7.508 -2.882 0.211 1.00 91.06 110 TYR A O 1
ATOM 890 N N . ILE A 1 111 ? -7.186 -2.284 -1.929 1.00 91.81 111 ILE A N 1
ATOM 891 C CA . ILE A 1 111 ? -8.583 -2.454 -2.346 1.00 91.81 111 ILE A CA 1
ATOM 892 C C . ILE A 1 111 ? -9.005 -3.922 -2.212 1.00 91.81 111 ILE A C 1
ATOM 894 O O . ILE A 1 111 ? -9.999 -4.227 -1.563 1.00 91.81 111 ILE A O 1
ATOM 898 N N . ALA A 1 112 ? -8.236 -4.855 -2.776 1.00 92.38 112 ALA A N 1
ATOM 899 C CA . ALA A 1 112 ? -8.559 -6.277 -2.680 1.00 92.38 112 ALA A CA 1
ATOM 900 C C . ALA A 1 112 ? -8.554 -6.753 -1.218 1.00 92.38 112 ALA A C 1
ATOM 902 O O . ALA A 1 112 ? -9.499 -7.395 -0.760 1.00 92.38 112 ALA A O 1
ATOM 903 N N . GLN A 1 113 ? -7.525 -6.361 -0.467 1.00 91.62 113 GLN A N 1
ATOM 904 C CA . GLN A 1 113 ? -7.359 -6.781 0.917 1.00 91.62 113 GLN A CA 1
ATOM 905 C C . GLN A 1 113 ? -8.462 -6.212 1.829 1.00 91.62 113 GLN A C 1
ATOM 907 O O . GLN A 1 113 ? -8.960 -6.942 2.686 1.00 91.62 113 GLN A O 1
ATOM 912 N N . VAL A 1 114 ? -8.912 -4.961 1.632 1.00 92.31 114 VAL A N 1
ATOM 913 C CA . VAL A 1 114 ? -10.020 -4.405 2.432 1.00 92.31 114 VAL A CA 1
ATOM 914 C C . VAL A 1 114 ? -11.320 -5.164 2.196 1.00 92.31 114 VAL A C 1
ATOM 916 O O . VAL A 1 114 ? -12.082 -5.365 3.138 1.00 92.31 114 VAL A O 1
ATOM 919 N N . HIS A 1 115 ? -11.579 -5.611 0.963 1.00 90.94 115 HIS A N 1
ATOM 920 C CA . HIS A 1 115 ? -12.770 -6.402 0.665 1.00 90.94 115 HIS A CA 1
ATOM 921 C C . HIS A 1 115 ? -12.750 -7.724 1.429 1.00 90.94 115 HIS A C 1
ATOM 923 O O . HIS A 1 115 ? -13.734 -8.040 2.092 1.00 90.94 115 HIS A O 1
ATOM 929 N N . VAL A 1 116 ? -11.623 -8.441 1.417 1.00 91.12 116 VAL A N 1
ATOM 930 C CA . VAL A 1 116 ? -11.454 -9.678 2.197 1.00 91.12 116 VAL A CA 1
ATOM 931 C C . VAL A 1 116 ? -11.678 -9.412 3.687 1.00 91.12 116 VAL A C 1
ATOM 933 O O . VAL A 1 116 ? -12.450 -10.108 4.338 1.00 91.12 116 VAL A O 1
ATOM 936 N N . MET A 1 117 ? -11.083 -8.351 4.231 1.00 89.56 117 MET A N 1
ATOM 937 C CA . MET A 1 117 ? -11.198 -8.033 5.658 1.00 89.56 117 MET A CA 1
ATOM 938 C C . MET A 1 117 ? -12.617 -7.638 6.070 1.00 89.56 117 MET A C 1
ATOM 940 O O . MET A 1 117 ? -13.070 -8.044 7.137 1.00 89.56 117 MET A O 1
ATOM 944 N N . ARG A 1 118 ? -13.337 -6.890 5.228 1.00 88.75 118 ARG A N 1
ATOM 945 C CA . ARG A 1 118 ? -14.755 -6.561 5.447 1.00 88.75 118 ARG A CA 1
ATOM 946 C C . ARG A 1 118 ? -15.637 -7.806 5.458 1.00 88.75 118 ARG A C 1
ATOM 948 O O . ARG A 1 118 ? -16.586 -7.860 6.223 1.00 88.75 118 ARG A O 1
ATOM 955 N N . GLN A 1 119 ? -15.299 -8.811 4.655 1.00 87.31 119 GLN A N 1
ATOM 956 C CA . GLN A 1 119 ? -16.047 -10.065 4.606 1.00 87.31 119 GLN A CA 1
ATOM 957 C C . GLN A 1 119 ? -15.672 -11.038 5.723 1.00 87.31 119 GLN A C 1
ATOM 959 O O . GLN A 1 119 ? -16.516 -11.815 6.144 1.00 87.31 119 GLN A O 1
ATOM 964 N N . GLU A 1 120 ? -14.430 -11.044 6.203 1.00 89.19 120 GLU A N 1
ATOM 965 C CA . GLU A 1 120 ? -13.972 -12.035 7.185 1.00 89.19 120 GLU A CA 1
ATOM 966 C C . GLU A 1 120 ? -13.969 -11.499 8.617 1.00 89.19 120 GLU A C 1
ATOM 968 O O . GLU A 1 120 ? -14.510 -12.145 9.512 1.00 89.19 120 GLU A O 1
ATOM 973 N N . LYS A 1 121 ? -13.366 -10.323 8.829 1.00 87.44 121 LYS A N 1
ATOM 974 C CA . LYS A 1 121 ? -13.116 -9.742 10.157 1.00 87.44 121 LYS A CA 1
ATOM 975 C C . LYS A 1 121 ? -14.158 -8.711 10.582 1.00 87.44 121 LYS A C 1
ATOM 977 O O . LYS A 1 121 ? -14.459 -8.608 11.763 1.00 87.44 121 LYS A O 1
ATOM 982 N N . TYR A 1 122 ? -14.679 -7.945 9.630 1.00 88.31 122 TYR A N 1
ATOM 983 C CA . TYR A 1 122 ? -15.468 -6.738 9.890 1.00 88.31 122 TYR A CA 1
ATOM 984 C C . TYR A 1 122 ? -16.881 -6.824 9.297 1.00 88.31 122 TYR A C 1
ATOM 986 O O . TYR A 1 122 ? -17.387 -5.844 8.758 1.00 88.31 122 TYR A O 1
ATOM 994 N N . LYS A 1 123 ? -17.509 -8.007 9.371 1.00 85.31 123 LYS A N 1
ATOM 995 C CA . LYS A 1 123 ? -18.833 -8.270 8.775 1.00 85.31 123 LYS A CA 1
ATOM 996 C C . LYS A 1 123 ? -19.903 -7.292 9.264 1.00 85.31 123 LYS A C 1
ATOM 998 O O . LYS A 1 123 ? -20.649 -6.753 8.455 1.00 85.31 123 LYS A O 1
ATOM 1003 N N . ASP A 1 124 ? -19.917 -7.041 10.572 1.00 85.50 124 ASP A N 1
ATOM 1004 C CA . ASP A 1 124 ? -20.985 -6.296 11.250 1.00 85.50 124 ASP A CA 1
ATOM 1005 C C . ASP A 1 124 ? -20.517 -4.942 11.815 1.00 85.50 124 ASP A C 1
ATOM 1007 O O . ASP A 1 124 ? -21.330 -4.135 12.260 1.00 85.50 124 ASP A O 1
ATOM 1011 N N . VAL A 1 125 ? -19.206 -4.671 11.800 1.00 86.50 125 VAL A N 1
ATOM 1012 C CA . VAL A 1 125 ? -18.596 -3.471 12.396 1.00 86.50 125 VAL A CA 1
ATOM 1013 C C . VAL A 1 125 ? -17.711 -2.789 11.368 1.00 86.50 125 VAL A C 1
ATOM 1015 O O . VAL A 1 125 ? -16.783 -3.401 10.848 1.00 86.50 125 VAL A O 1
ATOM 1018 N N . GLN A 1 126 ? -17.961 -1.509 11.091 1.00 84.06 126 GLN A N 1
ATOM 1019 C CA . GLN A 1 126 ? -17.104 -0.734 10.199 1.00 84.06 126 GLN A CA 1
ATOM 1020 C C . GLN A 1 126 ? -15.723 -0.533 10.854 1.00 84.06 126 GLN A C 1
ATOM 1022 O O . GLN A 1 126 ? -15.658 -0.004 11.963 1.00 84.06 126 GLN A O 1
ATOM 1027 N N . PRO A 1 127 ? -14.618 -0.933 10.199 1.00 89.75 127 PRO A N 1
ATOM 1028 C CA . PRO A 1 127 ? -13.287 -0.760 10.763 1.00 89.75 127 PRO A CA 1
ATOM 1029 C C . PRO A 1 127 ? -12.884 0.713 10.747 1.00 89.75 127 PRO A C 1
ATOM 1031 O O . PRO A 1 127 ? -13.103 1.414 9.753 1.00 89.75 127 PRO A O 1
ATOM 1034 N N . THR A 1 128 ? -12.233 1.166 11.815 1.00 92.12 128 THR A N 1
ATOM 1035 C CA . THR A 1 128 ? -11.651 2.508 11.872 1.00 92.12 128 THR A CA 1
ATOM 1036 C C . THR A 1 128 ? -10.464 2.600 10.909 1.00 92.12 128 THR A C 1
ATOM 1038 O O . THR A 1 128 ? -9.791 1.605 10.631 1.00 92.12 128 THR A O 1
ATOM 1041 N N . ALA A 1 129 ? -10.130 3.802 10.434 1.00 92.44 129 ALA A N 1
ATOM 1042 C CA . ALA A 1 129 ? -8.936 4.018 9.615 1.00 92.44 129 ALA A CA 1
ATOM 1043 C C . ALA A 1 129 ? -7.643 3.506 10.289 1.00 92.44 129 ALA A C 1
ATOM 1045 O O . ALA A 1 129 ? -6.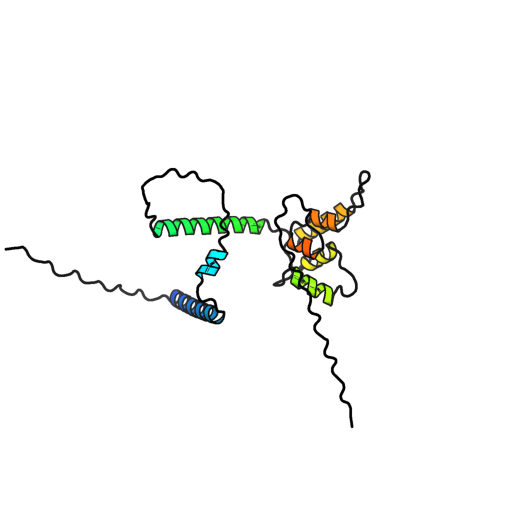789 2.930 9.616 1.00 92.44 129 ALA A O 1
ATOM 1046 N N . ILE A 1 130 ? -7.523 3.640 11.617 1.00 93.31 130 ILE A N 1
ATOM 1047 C CA . ILE A 1 130 ? -6.396 3.092 12.394 1.00 93.31 130 ILE A CA 1
ATOM 1048 C C . ILE A 1 130 ? -6.409 1.557 12.409 1.00 93.31 130 ILE A C 1
ATOM 1050 O O . ILE A 1 130 ? -5.346 0.947 12.301 1.00 93.31 130 ILE A O 1
ATOM 1054 N N . ASP A 1 131 ? -7.580 0.921 12.493 1.00 93.31 131 ASP A N 1
ATOM 1055 C CA . ASP A 1 131 ? -7.692 -0.544 12.471 1.00 93.31 131 ASP A CA 1
ATOM 1056 C C . ASP A 1 131 ? -7.238 -1.099 11.120 1.00 93.31 131 ASP A C 1
ATOM 1058 O O . ASP A 1 131 ? -6.416 -2.015 11.059 1.00 93.31 131 ASP A O 1
ATOM 1062 N N . LEU A 1 132 ? -7.698 -0.475 10.030 1.00 93.50 132 LEU A N 1
ATOM 1063 C CA . LEU A 1 132 ? -7.252 -0.800 8.676 1.00 93.50 132 LEU A CA 1
ATOM 1064 C C . LEU A 1 132 ? -5.744 -0.596 8.521 1.00 93.50 132 LEU A C 1
ATOM 1066 O O . LEU A 1 132 ? -5.068 -1.452 7.951 1.00 93.50 132 LEU A O 1
ATOM 1070 N N . PHE A 1 133 ? -5.202 0.505 9.046 1.00 94.50 133 PHE A N 1
ATOM 1071 C CA . PHE A 1 133 ? -3.763 0.763 9.028 1.00 94.50 133 PHE A CA 1
ATOM 1072 C C . PHE A 1 133 ? -2.989 -0.349 9.750 1.00 94.50 133 PHE A C 1
ATOM 1074 O O . PHE A 1 133 ? -2.074 -0.945 9.180 1.00 94.50 133 PHE A O 1
ATOM 1081 N N . LYS A 1 134 ? -3.388 -0.688 10.981 1.00 93.44 134 LYS A N 1
ATOM 1082 C CA . LYS A 1 134 ? -2.761 -1.758 11.767 1.00 93.44 134 LYS A CA 1
ATOM 1083 C C . LYS A 1 134 ? -2.811 -3.086 11.003 1.00 93.44 134 LYS A C 1
ATOM 1085 O O . LYS A 1 134 ? -1.783 -3.734 10.828 1.00 93.44 134 LYS A O 1
ATOM 1090 N N . ASP A 1 135 ? -3.957 -3.467 10.458 1.00 92.62 135 ASP A N 1
ATOM 1091 C CA . ASP A 1 135 ? -4.076 -4.740 9.749 1.00 92.62 135 ASP A CA 1
ATOM 1092 C C . ASP A 1 135 ? -3.280 -4.796 8.433 1.00 92.62 135 ASP A C 1
ATOM 1094 O O . ASP A 1 135 ? -2.694 -5.836 8.123 1.00 92.62 135 ASP A O 1
ATOM 1098 N N . PHE A 1 136 ? -3.197 -3.702 7.668 1.00 93.12 136 PHE A N 1
ATOM 1099 C CA . PHE A 1 136 ? -2.399 -3.692 6.439 1.00 93.12 136 PHE A CA 1
ATOM 1100 C C . PHE A 1 136 ? -0.896 -3.715 6.690 1.00 93.12 136 PHE A C 1
ATOM 1102 O O . PHE A 1 136 ? -0.153 -4.182 5.828 1.00 93.12 136 PHE A O 1
ATOM 1109 N N . HIS A 1 137 ? -0.430 -3.204 7.827 1.00 92.38 137 HIS A N 1
ATOM 1110 C CA . HIS A 1 137 ? 0.995 -3.054 8.121 1.00 92.38 137 HIS A CA 1
ATOM 1111 C C . HIS A 1 137 ? 1.524 -4.067 9.150 1.00 92.38 137 HIS A C 1
ATOM 1113 O O . HIS A 1 137 ? 2.717 -4.064 9.460 1.00 92.38 137 HIS A O 1
ATOM 1119 N N . CYS A 1 138 ? 0.674 -4.966 9.651 1.00 90.81 138 CYS A N 1
ATOM 1120 C CA . CYS A 1 138 ? 1.075 -6.034 10.559 1.00 90.81 138 CYS A CA 1
ATOM 1121 C C . CYS A 1 138 ? 1.569 -7.271 9.796 1.00 90.81 138 CYS A C 1
ATOM 1123 O O . CYS A 1 138 ? 0.841 -7.889 9.015 1.00 90.81 138 CYS A O 1
ATOM 1125 N N . ASN A 1 139 ? 2.804 -7.697 10.061 1.00 88.69 139 ASN A N 1
ATOM 1126 C CA . ASN A 1 139 ? 3.296 -8.992 9.609 1.00 88.69 139 ASN A CA 1
ATOM 1127 C C . ASN A 1 139 ? 2.966 -10.075 10.647 1.00 88.69 139 ASN A C 1
ATOM 1129 O O . ASN A 1 139 ? 3.412 -9.990 11.785 1.00 88.69 139 ASN A O 1
ATOM 1133 N N . LYS A 1 140 ? 2.288 -11.160 10.254 1.00 87.00 140 LYS A N 1
ATOM 1134 C CA . LYS A 1 140 ? 1.922 -12.253 11.183 1.00 87.00 140 LYS A CA 1
ATOM 1135 C C . LYS A 1 140 ? 3.112 -12.894 11.918 1.00 87.00 140 LYS A C 1
ATOM 1137 O O . LYS A 1 140 ? 2.927 -13.429 13.001 1.00 87.00 140 LYS A O 1
ATOM 1142 N N . LYS A 1 141 ? 4.315 -12.876 11.329 1.00 90.00 141 LYS A N 1
ATOM 1143 C CA . LYS 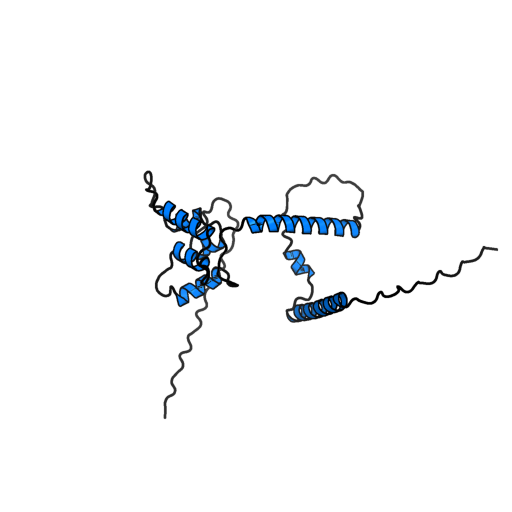A 1 141 ? 5.536 -13.448 11.925 1.00 90.00 141 LYS A CA 1
ATOM 1144 C C . LYS A 1 141 ? 6.369 -12.415 12.683 1.00 90.00 141 LYS A C 1
ATOM 1146 O O . LYS A 1 141 ? 6.942 -12.743 13.711 1.00 90.00 141 LYS A O 1
ATOM 1151 N N . LYS A 1 142 ? 6.493 -11.202 12.134 1.00 90.00 142 LYS A N 1
ATOM 1152 C CA . LYS A 1 142 ? 7.409 -10.159 12.640 1.00 90.00 142 LYS A CA 1
ATOM 1153 C C . LYS A 1 142 ? 6.715 -9.033 13.418 1.00 90.00 142 LYS A C 1
ATOM 1155 O O . LYS A 1 142 ? 7.398 -8.217 14.022 1.00 90.00 142 LYS A O 1
ATOM 1160 N N . GLY A 1 143 ? 5.386 -8.972 13.398 1.00 91.62 143 GLY A N 1
ATOM 1161 C CA . GLY A 1 143 ? 4.608 -7.855 13.929 1.00 91.62 143 GLY A CA 1
ATOM 1162 C C . GLY A 1 143 ? 4.773 -6.577 13.102 1.00 91.62 143 GLY A C 1
ATOM 1163 O O . GLY A 1 143 ? 4.959 -6.627 11.883 1.00 91.62 143 GLY A O 1
ATOM 1164 N N . PHE A 1 144 ? 4.690 -5.430 13.776 1.00 93.81 144 PHE A N 1
ATOM 1165 C CA . PHE A 1 144 ? 4.909 -4.108 13.188 1.00 93.81 144 PHE A CA 1
ATOM 1166 C C . PHE A 1 144 ? 6.400 -3.784 13.069 1.00 93.81 144 PHE A C 1
ATOM 1168 O O . PHE A 1 144 ? 7.166 -4.050 13.996 1.00 93.81 144 PHE A O 1
ATOM 1175 N N . SER A 1 145 ? 6.803 -3.148 11.969 1.00 92.69 145 SER A N 1
ATOM 1176 C CA . SER A 1 145 ? 8.136 -2.546 11.865 1.00 92.69 145 SER A CA 1
ATOM 1177 C C . SER A 1 145 ? 8.228 -1.250 12.678 1.00 92.69 145 SER A C 1
ATOM 1179 O O . SER A 1 145 ? 7.216 -0.627 13.003 1.00 92.69 145 SER A O 1
ATOM 1181 N N . GLU A 1 146 ? 9.445 -0.822 12.998 1.00 93.00 146 GLU A N 1
ATOM 1182 C CA . GLU A 1 146 ? 9.724 0.387 13.782 1.00 93.00 146 GLU A CA 1
ATOM 1183 C C . GLU A 1 146 ? 9.076 1.654 13.188 1.00 93.00 146 GLU A C 1
ATOM 1185 O O . GLU A 1 146 ? 8.428 2.377 13.949 1.00 93.00 146 GLU A O 1
ATOM 1190 N N . PRO A 1 147 ? 9.120 1.906 11.859 1.00 92.62 147 PRO A N 1
ATOM 1191 C CA . PRO A 1 147 ? 8.412 3.041 11.260 1.00 92.62 147 PRO A CA 1
ATOM 1192 C C . PRO A 1 147 ? 6.895 2.987 11.470 1.00 92.62 147 PRO A C 1
ATOM 1194 O O . PRO A 1 147 ? 6.266 4.017 11.694 1.00 92.62 147 PRO A O 1
ATOM 1197 N N . ILE A 1 148 ? 6.302 1.788 11.434 1.00 93.75 148 ILE A N 1
ATOM 1198 C CA . ILE A 1 148 ? 4.859 1.601 11.630 1.00 93.75 148 ILE A CA 1
ATOM 1199 C C . ILE A 1 148 ? 4.478 1.813 13.094 1.00 93.75 148 ILE A C 1
ATOM 1201 O O . ILE A 1 148 ? 3.489 2.485 13.368 1.00 93.75 148 ILE A O 1
ATOM 1205 N N . LYS A 1 149 ? 5.274 1.299 14.039 1.00 94.25 149 LYS A N 1
ATOM 1206 C CA . LYS A 1 149 ? 5.068 1.550 15.475 1.00 94.25 149 LYS A CA 1
ATOM 1207 C C . LYS A 1 149 ? 5.105 3.046 15.774 1.00 94.25 149 LYS A C 1
ATOM 1209 O O . LYS A 1 149 ? 4.201 3.548 16.433 1.00 94.25 149 LYS A O 1
ATOM 1214 N N . LYS A 1 150 ? 6.107 3.757 15.240 1.00 94.62 150 LYS A N 1
ATOM 1215 C CA . LYS A 1 150 ? 6.204 5.213 15.384 1.00 94.62 150 LYS A CA 1
ATOM 1216 C C . LYS A 1 150 ? 4.975 5.910 14.798 1.00 94.62 150 LYS A C 1
ATOM 1218 O O . LYS A 1 150 ? 4.387 6.743 15.469 1.00 94.62 150 LYS A O 1
ATOM 1223 N N . ALA A 1 151 ? 4.552 5.525 13.594 1.00 94.50 151 ALA A N 1
ATOM 1224 C CA . ALA A 1 151 ? 3.368 6.095 12.960 1.00 94.50 151 ALA A CA 1
ATOM 1225 C C . ALA A 1 151 ? 2.090 5.885 13.793 1.00 94.50 151 ALA A C 1
ATOM 1227 O O . ALA A 1 151 ? 1.283 6.799 13.895 1.00 94.50 151 ALA A O 1
ATOM 1228 N N . ILE A 1 152 ? 1.911 4.714 14.415 1.00 94.62 152 ILE A N 1
ATOM 1229 C CA . ILE A 1 152 ? 0.768 4.445 15.305 1.00 94.62 152 ILE A CA 1
ATOM 1230 C C . ILE A 1 152 ? 0.800 5.374 16.524 1.00 94.62 152 ILE A C 1
ATOM 1232 O O . ILE A 1 152 ? -0.216 5.989 16.831 1.00 94.62 152 ILE A O 1
ATOM 1236 N N . VAL A 1 153 ? 1.961 5.522 17.172 1.00 95.12 153 VAL A N 1
ATOM 1237 C CA . VAL A 1 153 ? 2.128 6.437 18.313 1.00 95.12 153 VAL A CA 1
ATOM 1238 C C . VAL A 1 153 ? 1.862 7.887 17.901 1.00 95.12 153 VAL A C 1
ATOM 1240 O O . VAL A 1 153 ? 1.163 8.596 18.615 1.00 95.12 153 VAL A O 1
ATOM 1243 N N . ASP A 1 154 ? 2.360 8.320 16.738 1.00 93.44 154 ASP A N 1
ATOM 1244 C CA . ASP A 1 154 ? 2.113 9.668 16.214 1.00 93.44 154 ASP A CA 1
ATOM 1245 C C . ASP A 1 154 ? 0.601 9.898 15.969 1.00 93.44 154 ASP A C 1
ATOM 1247 O O . ASP A 1 154 ? 0.072 10.947 16.329 1.00 93.44 154 ASP A O 1
ATOM 1251 N N . MET A 1 155 ? -0.121 8.915 15.406 1.00 94.38 155 MET A N 1
ATOM 1252 C CA . MET A 1 155 ? -1.581 8.998 15.220 1.00 94.38 155 MET A CA 1
ATOM 1253 C C . MET A 1 155 ? -2.322 9.104 16.560 1.00 94.38 155 MET A C 1
ATOM 1255 O O . MET A 1 155 ? -3.236 9.917 16.689 1.00 94.38 155 MET A O 1
ATOM 1259 N N . GLU A 1 156 ? -1.930 8.297 17.549 1.00 91.00 156 GLU A N 1
ATOM 1260 C CA . GLU A 1 156 ? -2.524 8.291 18.891 1.00 91.00 156 GLU A CA 1
ATOM 1261 C C . GLU A 1 156 ? -2.230 9.605 19.643 1.00 91.00 156 GLU A C 1
ATOM 1263 O O . GLU A 1 156 ? -3.118 10.145 20.300 1.00 91.00 156 GLU A O 1
ATOM 1268 N N . ALA A 1 157 ? -1.034 10.182 19.478 1.00 91.44 157 ALA A N 1
ATOM 1269 C CA . ALA A 1 157 ? -0.668 11.479 20.046 1.00 91.44 157 ALA A CA 1
ATOM 1270 C C . ALA A 1 157 ? -1.495 12.631 19.451 1.00 91.44 157 ALA A C 1
ATOM 1272 O O . ALA A 1 157 ? -2.046 13.430 20.203 1.00 91.44 157 ALA A O 1
ATOM 1273 N N . ILE A 1 158 ? -1.663 12.679 18.122 1.00 87.88 158 ILE A N 1
ATOM 1274 C CA . ILE A 1 158 ? -2.488 13.704 17.451 1.00 87.88 158 ILE A CA 1
ATOM 1275 C C . ILE A 1 158 ? -3.948 13.637 17.920 1.00 87.88 158 ILE A C 1
ATOM 1277 O O . ILE A 1 158 ? -4.616 14.667 18.013 1.00 87.88 158 ILE A O 1
ATOM 1281 N N . MET A 1 159 ? -4.451 12.438 18.227 1.00 86.00 159 MET A N 1
ATOM 1282 C CA . MET A 1 159 ? -5.791 12.256 18.794 1.00 86.00 159 MET A CA 1
ATOM 1283 C C . MET A 1 159 ? -5.896 12.699 20.260 1.00 86.00 159 MET A C 1
ATOM 1285 O O . MET A 1 159 ? -6.981 13.076 20.694 1.00 86.00 159 MET A O 1
ATOM 1289 N N . ALA A 1 160 ? -4.801 12.631 21.021 1.00 82.69 160 ALA A N 1
ATOM 1290 C CA . ALA A 1 160 ? -4.753 12.990 22.438 1.00 82.69 160 ALA A CA 1
ATOM 1291 C C . ALA A 1 160 ? -4.474 14.484 22.690 1.00 82.69 160 ALA A C 1
ATOM 1293 O O . ALA A 1 160 ? -4.674 14.956 23.810 1.00 82.69 160 ALA A O 1
ATOM 1294 N N . GLU A 1 161 ? -4.009 15.230 21.683 1.00 76.06 161 GLU A N 1
ATOM 1295 C CA . GLU A 1 161 ? -3.766 16.668 21.808 1.00 76.06 161 GLU A CA 1
ATOM 1296 C C . GLU A 1 161 ? -5.073 17.425 22.116 1.00 76.06 161 GLU A C 1
ATOM 1298 O O . GLU A 1 161 ? -6.001 17.389 21.298 1.00 76.06 161 GLU A O 1
ATOM 1303 N N . PRO A 1 162 ? -5.158 18.143 23.256 1.00 57.34 162 PRO A N 1
ATOM 1304 C CA . PRO A 1 162 ? -6.335 18.929 23.590 1.00 57.34 162 PRO A CA 1
ATOM 1305 C C . PRO A 1 162 ? -6.516 20.049 22.563 1.00 57.34 162 PRO A C 1
ATOM 1307 O O . PRO A 1 162 ? -5.5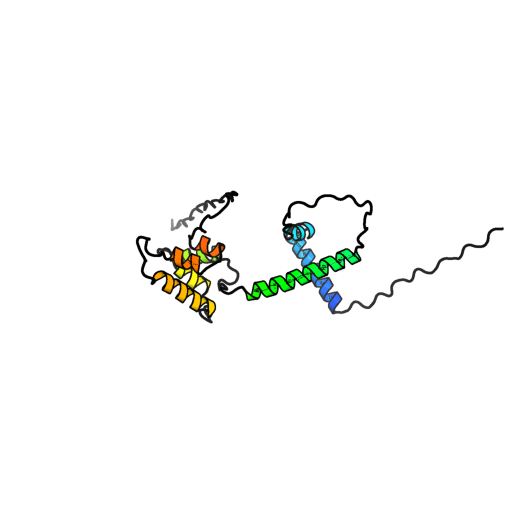63 20.725 22.171 1.00 57.34 162 PRO A O 1
ATOM 1310 N N . VAL A 1 163 ? -7.758 20.216 22.116 1.00 56.72 163 VAL A N 1
ATOM 1311 C CA . VAL A 1 163 ? -8.186 21.281 21.208 1.00 56.72 163 VAL A CA 1
ATOM 1312 C C . VAL A 1 163 ? -7.828 22.631 21.834 1.00 56.72 163 VAL A C 1
ATOM 1314 O O . VAL A 1 163 ? -8.338 22.961 22.903 1.00 56.72 163 VAL A O 1
ATOM 1317 N N . GLN A 1 164 ? -6.961 23.406 21.182 1.00 52.62 164 GLN A N 1
ATOM 1318 C CA . GLN A 1 164 ? -6.879 24.839 21.450 1.00 52.62 164 GLN A CA 1
ATOM 1319 C C . GLN A 1 164 ? -7.999 25.528 20.667 1.00 52.62 164 GLN A C 1
ATOM 1321 O O . GLN A 1 164 ? -8.079 25.351 19.457 1.00 52.62 164 GLN A O 1
ATOM 1326 N N . ASP A 1 165 ? -8.860 26.225 21.409 1.00 52.34 165 ASP A N 1
ATOM 1327 C CA . ASP A 1 165 ? -9.886 27.190 21.001 1.00 52.34 165 ASP A CA 1
ATOM 1328 C C . ASP A 1 165 ? -10.743 26.849 19.755 1.00 52.34 165 ASP A C 1
ATOM 1330 O O . ASP A 1 165 ? -10.355 27.024 18.607 1.00 52.34 165 ASP A O 1
ATOM 1334 N N . GLU A 1 166 ? -11.980 26.415 20.031 1.00 52.75 166 GLU A N 1
ATOM 1335 C CA . GLU A 1 166 ? -13.162 26.381 19.140 1.00 52.75 166 GLU A CA 1
ATOM 1336 C C . GLU A 1 166 ? -13.182 25.454 17.903 1.00 52.75 166 GLU A C 1
ATOM 1338 O O . GLU A 1 166 ? -14.158 25.478 17.150 1.00 52.75 166 GLU A O 1
ATOM 1343 N N . GLU A 1 167 ? -12.217 24.553 17.710 1.00 52.94 167 GLU A N 1
ATOM 1344 C CA . GLU A 1 167 ? -12.260 23.577 16.604 1.00 52.94 167 GLU A CA 1
ATOM 1345 C C . GLU A 1 167 ? -12.710 22.167 17.054 1.00 52.94 167 GLU A C 1
ATOM 1347 O O . GLU A 1 167 ? -12.448 21.726 18.169 1.00 52.94 167 GLU A O 1
ATOM 1352 N N . GLN A 1 168 ? -13.449 21.431 16.213 1.00 48.62 168 GLN A N 1
ATOM 1353 C CA . GLN A 1 168 ? -13.946 20.085 16.552 1.00 48.62 168 GLN A CA 1
ATOM 1354 C C . GLN A 1 168 ? -12.815 19.136 17.006 1.00 48.62 168 GLN A C 1
ATOM 1356 O O . GLN A 1 168 ? -11.694 19.243 16.503 1.00 48.62 168 GLN A O 1
ATOM 1361 N N . PRO A 1 169 ? -13.092 18.161 17.903 1.00 54.53 169 PRO A N 1
ATOM 1362 C CA . PRO A 1 169 ? -12.098 17.167 18.305 1.00 54.53 169 PRO A CA 1
ATOM 1363 C C . PRO A 1 169 ? -11.445 16.538 17.068 1.00 54.53 169 PRO A C 1
ATOM 1365 O O . PRO A 1 169 ? -12.145 16.114 16.143 1.00 54.53 169 PRO A O 1
ATOM 1368 N N . LYS A 1 170 ? -10.104 16.495 17.041 1.00 67.88 170 LYS A N 1
ATOM 1369 C CA . LYS A 1 170 ? -9.313 15.969 15.916 1.00 67.88 170 LYS A CA 1
ATOM 1370 C C . LYS A 1 170 ? -9.768 14.538 15.605 1.00 67.88 170 LYS A C 1
ATOM 1372 O O . LYS A 1 170 ? -9.416 13.589 16.299 1.00 67.88 170 LYS A O 1
ATOM 1377 N N . SER A 1 171 ? -10.586 14.393 14.561 1.00 83.94 171 SER A N 1
ATOM 1378 C CA . SER A 1 171 ? -11.163 13.109 14.148 1.00 83.94 171 SER A CA 1
ATOM 1379 C C . SER A 1 171 ? -10.067 12.092 13.812 1.00 83.94 171 SER A C 1
ATOM 1381 O O . SER A 1 171 ? -9.000 12.457 13.315 1.00 83.94 171 SER A O 1
ATOM 1383 N N . VAL A 1 172 ? -10.341 10.797 14.000 1.00 86.00 172 VAL A N 1
ATOM 1384 C CA . VAL A 1 172 ? -9.407 9.705 13.662 1.00 86.00 172 VAL A CA 1
ATOM 1385 C C . VAL A 1 172 ? -8.895 9.818 12.221 1.00 86.00 172 VAL A C 1
ATOM 1387 O O . VAL A 1 172 ? -7.714 9.616 11.943 1.00 86.00 172 VAL A O 1
ATOM 1390 N N . ASN A 1 173 ? -9.772 10.221 11.300 1.00 89.62 173 ASN A N 1
ATOM 1391 C CA . ASN A 1 173 ? -9.426 10.419 9.896 1.00 89.62 173 ASN A CA 1
ATOM 1392 C C . ASN A 1 173 ? -8.432 11.570 9.692 1.00 89.62 173 ASN A C 1
ATOM 1394 O O . ASN A 1 173 ? -7.556 11.477 8.833 1.00 89.62 173 ASN A O 1
ATOM 1398 N N . HIS A 1 174 ? -8.526 12.628 10.502 1.00 89.25 174 HIS A N 1
ATOM 1399 C CA . HIS A 1 174 ? -7.582 13.739 10.470 1.00 89.25 174 HIS A CA 1
ATOM 1400 C C . HIS A 1 174 ? -6.189 13.276 10.922 1.00 89.25 174 HIS A C 1
ATOM 1402 O O . HIS A 1 174 ? -5.227 13.456 10.174 1.00 89.25 174 HIS A O 1
ATOM 1408 N N . ALA A 1 175 ? -6.089 12.586 12.064 1.00 90.75 175 ALA A N 1
ATOM 1409 C CA . ALA A 1 175 ? -4.819 12.045 12.561 1.00 90.75 175 ALA A CA 1
ATOM 1410 C C . ALA A 1 175 ? -4.143 11.115 11.537 1.00 90.75 175 ALA A C 1
ATOM 1412 O O . ALA A 1 175 ? -2.966 11.278 11.204 1.00 90.75 175 ALA A O 1
ATOM 1413 N N . VAL A 1 176 ? -4.914 10.195 10.949 1.00 91.38 176 VAL A N 1
ATOM 1414 C CA . VAL A 1 176 ? -4.416 9.277 9.918 1.00 91.38 176 VAL A CA 1
ATOM 1415 C C . VAL A 1 176 ? -3.974 10.023 8.654 1.00 91.38 176 VAL A C 1
ATOM 1417 O O . VAL A 1 176 ? -2.923 9.699 8.105 1.00 91.38 176 VAL A O 1
ATOM 1420 N N . SER A 1 177 ? -4.713 11.042 8.201 1.00 91.38 177 SER A N 1
ATOM 1421 C CA . SER A 1 177 ? -4.344 11.838 7.017 1.00 91.38 177 SER A CA 1
ATOM 1422 C C . SER A 1 177 ? -3.051 12.643 7.195 1.00 91.38 177 SER A C 1
ATOM 1424 O O . SER A 1 177 ? -2.323 12.879 6.227 1.00 91.38 177 SER A O 1
ATOM 1426 N N . GLN A 1 178 ? -2.729 13.039 8.431 1.00 90.38 178 GLN A N 1
ATOM 1427 C CA . GLN A 1 178 ? -1.483 13.740 8.720 1.00 90.38 178 GLN A CA 1
ATOM 1428 C C . GLN A 1 178 ? -0.279 12.798 8.665 1.00 90.38 178 GLN A C 1
ATOM 1430 O O . GLN A 1 178 ? 0.739 13.144 8.056 1.00 90.38 178 GLN A O 1
ATOM 1435 N N . VAL A 1 179 ? -0.399 11.602 9.243 1.00 91.69 179 VAL A N 1
ATOM 1436 C CA . VAL A 1 179 ? 0.708 10.639 9.347 1.00 91.69 179 VAL A CA 1
ATOM 1437 C C . VAL A 1 179 ? 0.892 9.832 8.056 1.00 91.69 179 VAL A C 1
ATOM 1439 O O . VAL A 1 179 ? 2.020 9.609 7.612 1.00 91.69 179 VAL A O 1
ATOM 1442 N N . VAL A 1 180 ? -0.198 9.416 7.405 1.00 91.06 180 VAL A N 1
ATOM 1443 C CA . VAL A 1 180 ? -0.157 8.548 6.219 1.00 91.06 180 VAL A CA 1
ATOM 1444 C C . VAL A 1 180 ? -0.281 9.366 4.939 1.00 91.06 180 VAL A C 1
ATOM 1446 O O . VAL A 1 180 ? -1.305 9.981 4.668 1.00 91.06 180 VAL A O 1
ATOM 1449 N N . LYS A 1 181 ? 0.752 9.314 4.091 1.00 88.12 181 LYS A N 1
ATOM 1450 C CA . LYS A 1 181 ? 0.784 10.038 2.803 1.00 88.12 181 LYS A CA 1
ATOM 1451 C C . LYS A 1 181 ? 0.254 9.235 1.608 1.00 88.12 181 LYS A C 1
ATOM 1453 O O . LYS A 1 181 ? 0.173 9.759 0.501 1.00 88.12 181 LYS A O 1
ATOM 1458 N N . SER A 1 182 ? -0.078 7.956 1.796 1.00 87.94 182 SER A N 1
ATOM 1459 C CA . SER A 1 182 ? -0.563 7.094 0.712 1.00 87.94 182 SER A CA 1
ATOM 1460 C C . SER A 1 182 ? -2.002 7.443 0.334 1.00 87.94 182 SER A C 1
ATOM 1462 O O . SER A 1 182 ? -2.937 7.113 1.058 1.00 87.94 182 SER A O 1
ATOM 1464 N N . THR A 1 183 ? -2.189 8.051 -0.836 1.00 89.62 183 THR A N 1
ATOM 1465 C CA . THR A 1 183 ? -3.514 8.432 -1.355 1.00 89.62 183 THR A CA 1
ATOM 1466 C C . THR A 1 183 ? -4.454 7.234 -1.512 1.00 89.62 183 THR A C 1
ATOM 1468 O O . THR A 1 183 ? -5.630 7.324 -1.171 1.00 89.62 183 THR A O 1
ATOM 1471 N N . THR A 1 184 ? -3.936 6.088 -1.963 1.00 90.06 184 THR A N 1
ATOM 1472 C CA . THR A 1 184 ? -4.719 4.854 -2.124 1.00 90.06 184 THR A CA 1
ATOM 1473 C C . THR A 1 184 ? -5.224 4.319 -0.789 1.00 90.06 184 THR A C 1
ATOM 1475 O O . THR A 1 184 ? -6.383 3.921 -0.689 1.00 90.06 184 THR A O 1
ATOM 1478 N N . PHE A 1 185 ? -4.374 4.316 0.243 1.00 92.56 185 PHE A N 1
ATOM 1479 C CA . PHE A 1 185 ? -4.796 3.896 1.576 1.00 92.56 185 PHE A CA 1
ATOM 1480 C C . PHE A 1 185 ? -5.855 4.849 2.143 1.00 92.56 185 PHE A C 1
ATOM 1482 O O . PHE A 1 185 ? -6.884 4.380 2.620 1.00 92.56 185 PHE A O 1
ATOM 1489 N N . LEU A 1 186 ? -5.646 6.168 2.033 1.00 93.50 186 LEU A N 1
ATOM 1490 C CA . LEU A 1 186 ? -6.605 7.166 2.517 1.00 93.50 186 LEU A CA 1
ATOM 1491 C C . LEU A 1 186 ? -7.988 6.964 1.882 1.00 93.50 186 LEU A C 1
ATOM 1493 O O . LEU A 1 186 ? -8.984 6.899 2.598 1.00 93.50 186 LEU A O 1
ATOM 1497 N N . GLN A 1 187 ? -8.049 6.731 0.569 1.00 91.81 187 GLN A N 1
ATOM 1498 C CA . GLN A 1 187 ? -9.304 6.428 -0.120 1.00 91.81 187 GLN A CA 1
ATOM 1499 C C . GLN A 1 187 ? -9.970 5.144 0.403 1.00 91.81 187 GLN A C 1
ATOM 1501 O O . GLN A 1 187 ? -11.178 5.124 0.639 1.00 91.81 187 GLN A O 1
ATOM 1506 N N . VAL A 1 188 ? -9.195 4.073 0.607 1.00 91.75 188 VAL A N 1
ATOM 1507 C CA . VAL A 1 188 ? -9.694 2.794 1.149 1.00 91.75 188 VAL A CA 1
ATOM 1508 C C . VAL A 1 188 ? -10.223 2.946 2.579 1.00 91.75 188 VAL A C 1
ATOM 1510 O O . VAL A 1 188 ? -11.232 2.327 2.930 1.00 91.75 188 VAL A O 1
ATOM 1513 N N . ALA A 1 189 ? -9.582 3.801 3.375 1.00 90.94 189 ALA A N 1
ATOM 1514 C CA . ALA A 1 189 ? -9.997 4.162 4.725 1.00 90.94 189 ALA A CA 1
ATOM 1515 C C . ALA A 1 189 ? -11.191 5.138 4.763 1.00 90.94 189 ALA A C 1
ATOM 1517 O O . ALA A 1 189 ? -11.658 5.482 5.845 1.00 90.94 189 ALA A O 1
ATOM 1518 N N . GLY A 1 190 ? -11.702 5.583 3.608 1.00 89.19 190 GLY A N 1
ATOM 1519 C CA . GLY A 1 190 ? -12.809 6.541 3.528 1.00 89.19 190 GLY A CA 1
ATOM 1520 C C . GLY A 1 190 ? -12.407 7.987 3.836 1.00 89.19 190 GLY A C 1
ATOM 1521 O O . GLY A 1 190 ? -13.271 8.825 4.078 1.00 89.19 190 GLY A O 1
ATOM 1522 N N . ILE A 1 191 ? -11.109 8.290 3.818 1.00 89.75 191 ILE A N 1
ATOM 1523 C CA . ILE A 1 191 ? -10.558 9.624 4.042 1.00 89.75 191 ILE A CA 1
ATOM 1524 C C . ILE A 1 191 ? -10.436 10.313 2.687 1.00 89.75 191 ILE A C 1
ATOM 1526 O O . ILE A 1 191 ? -9.655 9.895 1.827 1.00 89.75 191 ILE A O 1
ATOM 1530 N N . GLN A 1 192 ? -11.208 11.378 2.484 1.00 80.06 192 GLN A N 1
ATOM 1531 C CA . GLN A 1 192 ? -11.057 12.184 1.281 1.00 80.06 192 GLN A CA 1
ATOM 1532 C C . GLN A 1 192 ? -9.784 13.030 1.391 1.00 80.06 192 GLN A C 1
ATOM 1534 O O . GLN A 1 192 ? -9.605 13.723 2.396 1.00 80.06 192 GLN A O 1
ATOM 1539 N N . PRO A 1 193 ? -8.883 12.985 0.392 1.00 64.75 193 PRO A N 1
ATOM 1540 C CA . PRO A 1 193 ? -7.768 13.914 0.354 1.00 64.75 193 PRO A CA 1
ATOM 1541 C C . PRO A 1 193 ? -8.340 15.328 0.252 1.00 64.75 193 PRO A C 1
ATOM 1543 O O . PRO A 1 193 ? -9.226 15.583 -0.564 1.00 64.75 193 PRO A O 1
ATOM 1546 N N . ASN A 1 194 ? -7.864 16.231 1.108 1.00 56.91 194 ASN A N 1
ATOM 1547 C CA . ASN A 1 194 ? -8.371 17.595 1.147 1.00 56.91 194 ASN A CA 1
ATOM 1548 C C . ASN A 1 194 ? -8.147 18.243 -0.231 1.00 56.91 194 ASN A C 1
ATOM 1550 O O . ASN A 1 194 ? -7.012 18.328 -0.707 1.00 56.91 194 ASN A O 1
ATOM 1554 N N . SER A 1 195 ? -9.240 18.612 -0.900 1.00 49.28 195 SER A N 1
ATOM 1555 C CA . SER A 1 195 ? -9.247 19.137 -2.265 1.00 49.28 195 SER A CA 1
ATOM 1556 C C . SER A 1 195 ? -8.748 20.579 -2.274 1.00 49.28 195 SER A C 1
ATOM 1558 O O . SER A 1 195 ? -9.524 21.516 -2.446 1.00 49.28 195 SER A O 1
ATOM 1560 N N . ASN A 1 196 ? -7.439 20.761 -2.145 1.00 48.09 196 ASN A N 1
ATOM 1561 C CA . ASN A 1 196 ? -6.813 22.038 -2.437 1.00 48.09 196 ASN A CA 1
ATOM 1562 C C . ASN A 1 196 ? -6.147 21.930 -3.814 1.00 48.09 196 ASN A C 1
ATOM 1564 O O . ASN A 1 196 ? -5.020 21.457 -3.942 1.00 48.09 196 ASN A O 1
ATOM 1568 N N . ASN A 1 197 ? -6.894 22.411 -4.816 1.00 44.50 197 ASN A N 1
ATOM 1569 C CA . ASN A 1 197 ? -6.478 22.876 -6.147 1.00 44.50 197 ASN A CA 1
ATOM 1570 C C . ASN A 1 197 ? -6.770 21.962 -7.358 1.00 44.50 197 ASN A C 1
ATOM 1572 O O . ASN A 1 197 ? -6.164 20.918 -7.585 1.00 44.50 197 ASN A O 1
ATOM 1576 N N . SER A 1 198 ? -7.627 22.518 -8.221 1.00 40.62 198 SER A N 1
ATOM 1577 C CA . SER A 1 198 ? -7.968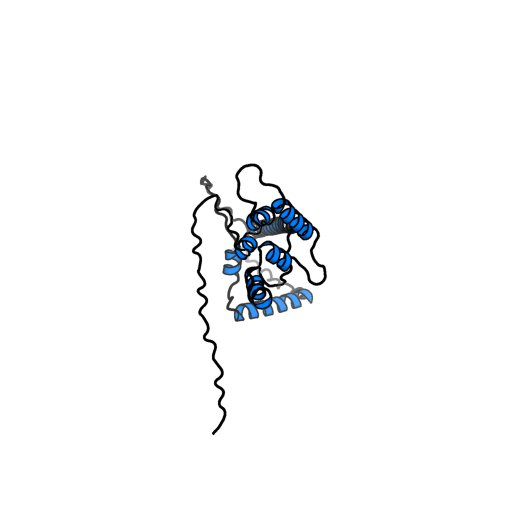 22.159 -9.603 1.00 40.62 198 SER A CA 1
ATOM 1578 C C . SER A 1 198 ? -8.821 20.905 -9.821 1.00 40.62 198 SER A C 1
ATOM 1580 O O . SER A 1 198 ? -8.373 19.763 -9.884 1.00 40.62 198 SER A O 1
ATOM 1582 N N . SER A 1 199 ? -10.098 21.181 -10.060 1.00 47.94 199 SER A N 1
ATOM 1583 C CA . SER A 1 199 ? -11.002 20.376 -10.864 1.00 47.94 199 SER A CA 1
ATOM 1584 C C . SER A 1 199 ? -10.362 19.993 -12.208 1.00 47.94 199 SER A C 1
ATOM 1586 O O . SER A 1 199 ? -10.374 20.750 -13.175 1.00 47.94 199 SER A O 1
ATOM 1588 N N . LYS A 1 200 ? -9.859 18.763 -12.307 1.00 42.53 200 LYS A N 1
ATOM 1589 C CA . LYS A 1 200 ? -9.838 18.012 -13.567 1.00 42.53 200 LYS A CA 1
ATOM 1590 C C . LYS A 1 200 ? -10.474 16.661 -13.295 1.00 42.53 200 LYS A C 1
ATOM 1592 O O . LYS A 1 200 ? -9.960 15.858 -12.524 1.00 42.53 200 LYS A O 1
ATOM 1597 N N . GLY A 1 201 ? -11.668 16.497 -13.859 1.00 42.66 201 GLY A N 1
ATOM 1598 C CA . GLY A 1 201 ? -12.578 15.401 -13.574 1.00 42.66 201 GLY A CA 1
ATOM 1599 C C . GLY A 1 201 ? -11.915 14.043 -13.745 1.00 42.66 201 GLY A C 1
ATOM 1600 O O . GLY A 1 201 ? -11.581 13.639 -14.854 1.00 42.66 201 GLY A O 1
ATOM 1601 N N . TYR A 1 202 ? -11.794 13.319 -12.639 1.00 34.03 202 TYR A N 1
ATOM 1602 C CA . TYR A 1 202 ? -11.758 11.871 -12.677 1.00 34.03 202 TYR A CA 1
ATOM 1603 C C . TYR A 1 202 ? -13.197 11.406 -12.489 1.00 34.03 202 TYR A C 1
ATOM 1605 O O . TYR A 1 202 ? -13.778 11.545 -11.411 1.00 34.03 202 TYR A O 1
ATOM 1613 N N . THR A 1 203 ? -13.810 10.921 -13.565 1.00 34.81 203 THR A N 1
ATOM 1614 C CA . THR A 1 203 ? -15.104 10.252 -13.491 1.00 34.81 203 THR A CA 1
ATOM 1615 C C . THR A 1 203 ? -14.974 9.084 -12.523 1.00 34.81 203 THR A C 1
ATOM 1617 O O . THR A 1 203 ? -14.271 8.112 -12.792 1.00 34.81 203 THR A O 1
ATOM 1620 N N . SER A 1 204 ? -15.643 9.197 -11.377 1.00 37.16 204 SER A N 1
ATOM 1621 C CA . SER A 1 204 ? -15.882 8.084 -10.471 1.00 37.16 204 SER A CA 1
ATOM 1622 C C . SER A 1 204 ? -16.672 7.027 -11.237 1.00 37.16 204 SER A C 1
ATOM 1624 O O . SER A 1 204 ? -17.886 7.143 -11.409 1.00 37.16 204 SER A O 1
ATOM 1626 N N . SER A 1 205 ? -15.984 6.000 -11.731 1.00 36.06 205 SER A N 1
ATOM 1627 C CA . SER A 1 205 ? -16.642 4.777 -12.167 1.00 36.06 205 SER A CA 1
ATOM 1628 C C . SER A 1 205 ? -17.235 4.128 -10.922 1.00 36.06 205 SER A C 1
ATOM 1630 O O . SER A 1 205 ? -16.568 3.373 -10.215 1.00 36.06 205 SER A O 1
ATOM 1632 N N . LYS A 1 206 ? -18.493 4.464 -10.617 1.00 37.09 206 LYS A N 1
ATOM 1633 C CA . LYS A 1 206 ? -19.324 3.684 -9.704 1.00 37.09 206 LYS A CA 1
ATOM 1634 C C . LYS A 1 206 ? -19.382 2.267 -10.268 1.00 37.09 206 LYS A C 1
ATOM 1636 O O . LYS A 1 206 ? -20.112 2.007 -11.219 1.00 37.09 206 LYS A O 1
ATOM 1641 N N . VAL A 1 207 ? -18.610 1.354 -9.689 1.00 35.44 207 VAL A N 1
ATOM 1642 C CA . VAL A 1 207 ? -18.824 -0.079 -9.882 1.00 35.44 207 VAL A CA 1
ATOM 1643 C C . VAL A 1 207 ? -20.137 -0.394 -9.173 1.00 35.44 207 VAL A C 1
ATOM 1645 O O . VAL A 1 207 ? -20.178 -0.542 -7.953 1.00 35.44 207 VAL A O 1
ATOM 1648 N N . GLN A 1 208 ? -21.239 -0.411 -9.924 1.00 35.69 208 GLN A N 1
ATOM 1649 C CA . GLN A 1 208 ? -22.462 -1.039 -9.447 1.00 35.69 208 GLN A CA 1
ATOM 1650 C C . GLN A 1 208 ? -22.159 -2.526 -9.296 1.00 35.69 208 GLN A C 1
ATOM 1652 O O . GLN A 1 208 ? -21.905 -3.228 -10.275 1.00 35.69 208 GLN A O 1
ATOM 1657 N N . VAL A 1 209 ? -22.141 -2.988 -8.049 1.00 35.53 209 VAL A N 1
ATOM 1658 C CA . VAL A 1 209 ? -22.119 -4.408 -7.722 1.00 35.53 209 VAL A CA 1
ATOM 1659 C C . VAL A 1 209 ? -23.412 -4.991 -8.277 1.00 35.53 209 VAL A C 1
ATOM 1661 O O . VAL A 1 209 ? -24.486 -4.765 -7.724 1.00 35.53 209 VAL A O 1
ATOM 1664 N N . HIS A 1 210 ? -23.320 -5.696 -9.404 1.00 30.58 210 HIS A N 1
ATOM 1665 C CA . HIS A 1 210 ? -24.406 -6.556 -9.844 1.00 30.58 210 HIS A CA 1
ATOM 1666 C C . HIS A 1 210 ? -24.597 -7.606 -8.752 1.00 30.58 210 HIS A C 1
ATOM 1668 O O . HIS A 1 210 ? -23.700 -8.401 -8.466 1.00 30.58 210 HIS A O 1
ATOM 1674 N N . GLN A 1 211 ? -25.743 -7.539 -8.086 1.00 36.44 211 GLN A N 1
ATOM 1675 C CA . GLN A 1 211 ? -26.160 -8.514 -7.097 1.00 36.44 211 GLN A CA 1
ATOM 1676 C C . GLN A 1 211 ? -26.311 -9.850 -7.833 1.00 36.44 211 GLN A C 1
ATOM 1678 O O . GLN A 1 211 ? -27.203 -10.013 -8.663 1.00 36.44 211 GLN A O 1
ATOM 1683 N N . VAL A 1 212 ? -25.380 -10.776 -7.607 1.00 35.41 212 VAL A N 1
ATOM 1684 C CA . VAL A 1 212 ? -25.459 -12.127 -8.170 1.00 35.41 212 VAL A CA 1
ATOM 1685 C C . VAL A 1 212 ? -26.569 -12.858 -7.407 1.00 35.41 212 VAL A C 1
ATOM 1687 O O . VAL A 1 212 ? -26.481 -12.926 -6.179 1.00 35.41 212 VAL A O 1
ATOM 1690 N N . PRO A 1 213 ? -27.622 -13.377 -8.064 1.00 35.41 213 PRO A N 1
ATOM 1691 C CA . PRO A 1 213 ? -28.679 -14.092 -7.365 1.00 35.41 213 PRO A CA 1
ATOM 1692 C C . PRO A 1 213 ? -28.120 -15.362 -6.723 1.00 35.41 213 PRO A C 1
ATOM 1694 O O . PRO A 1 213 ? -27.561 -16.230 -7.397 1.00 35.41 213 PRO A O 1
ATOM 1697 N N . THR A 1 214 ? -28.286 -15.468 -5.409 1.00 43.50 214 THR A N 1
ATOM 1698 C CA . THR A 1 214 ? -28.035 -16.679 -4.634 1.00 43.50 214 THR A CA 1
ATOM 1699 C C . THR A 1 214 ? -28.960 -17.780 -5.152 1.00 43.50 214 THR A C 1
ATOM 1701 O O . THR A 1 214 ? -30.164 -17.758 -4.898 1.00 43.50 214 THR A O 1
ATOM 1704 N N . MET A 1 215 ? -28.425 -18.742 -5.905 1.00 38.00 215 MET A N 1
ATOM 1705 C CA . MET A 1 215 ? -29.179 -19.935 -6.290 1.00 38.00 215 MET A CA 1
ATOM 1706 C C . MET A 1 215 ? -29.412 -20.777 -5.036 1.00 38.00 215 MET A C 1
ATOM 1708 O O . MET A 1 215 ? -28.533 -21.510 -4.584 1.00 38.00 215 MET A O 1
ATOM 1712 N N . HIS A 1 216 ? -30.601 -20.647 -4.451 1.00 40.19 216 HIS A N 1
ATOM 1713 C CA . HIS A 1 216 ? -31.082 -21.576 -3.443 1.00 40.19 216 HIS A CA 1
ATOM 1714 C C . HIS A 1 216 ? -31.157 -22.969 -4.073 1.00 40.19 216 HIS A C 1
ATOM 1716 O O . HIS A 1 216 ? -31.961 -23.219 -4.970 1.00 40.19 216 HIS A O 1
ATOM 1722 N N . ALA A 1 217 ? -30.300 -23.876 -3.602 1.00 41.19 217 ALA A N 1
ATOM 1723 C CA . ALA A 1 217 ? -30.414 -25.296 -3.881 1.00 41.19 217 ALA A CA 1
ATOM 1724 C C . ALA A 1 217 ? -31.775 -25.781 -3.363 1.00 41.19 217 ALA A C 1
ATOM 1726 O O . ALA A 1 217 ? -31.991 -25.911 -2.155 1.00 41.19 217 ALA A O 1
ATOM 1727 N N . LEU A 1 218 ? -32.712 -26.010 -4.281 1.00 42.44 218 LEU A N 1
ATOM 1728 C CA . LEU A 1 218 ? -33.957 -26.694 -3.977 1.00 42.44 218 LEU A CA 1
ATOM 1729 C C . LEU A 1 218 ? -33.614 -28.129 -3.576 1.00 42.44 218 LEU A C 1
ATOM 1731 O O . LEU A 1 218 ? -33.154 -28.934 -4.385 1.00 42.44 218 LEU A O 1
ATOM 1735 N N . LYS A 1 219 ? -33.838 -28.426 -2.293 1.00 44.22 219 LYS A N 1
ATOM 1736 C CA . LYS A 1 219 ? -34.036 -29.781 -1.783 1.00 44.22 219 LYS A CA 1
ATOM 1737 C C . LYS A 1 219 ? -35.110 -30.457 -2.635 1.00 44.22 219 LYS A C 1
ATOM 1739 O O . LYS A 1 219 ? -36.285 -30.133 -2.493 1.00 44.22 219 LYS A O 1
ATOM 1744 N N . LEU A 1 220 ? -34.724 -31.420 -3.462 1.00 38.19 220 LEU A N 1
ATOM 1745 C CA . LEU A 1 220 ? -35.643 -32.453 -3.923 1.00 38.19 220 LEU A CA 1
ATOM 1746 C C . LEU A 1 220 ? -35.497 -33.649 -2.982 1.00 38.19 220 LEU A C 1
ATOM 1748 O O . LEU A 1 220 ? -34.577 -34.452 -3.103 1.00 38.19 220 LEU A O 1
ATOM 1752 N N . PHE A 1 221 ? -36.396 -33.707 -2.000 1.00 36.59 221 PHE A N 1
ATOM 1753 C CA . PHE A 1 221 ? -36.772 -34.935 -1.314 1.00 36.59 221 PHE A CA 1
ATOM 1754 C C . PHE A 1 221 ? -38.086 -35.424 -1.935 1.00 36.59 221 PHE A C 1
ATOM 1756 O O . PHE A 1 221 ? -39.065 -34.687 -1.922 1.00 36.59 221 PHE A O 1
ATOM 1763 N N . SER A 1 222 ? -38.049 -36.667 -2.425 1.00 37.91 222 SER A N 1
ATOM 1764 C CA . SER A 1 222 ? -39.110 -37.686 -2.425 1.00 37.91 222 SER A CA 1
ATOM 1765 C C . SER A 1 222 ? -40.490 -37.355 -3.013 1.00 37.91 222 SER A C 1
ATOM 1767 O O . SER A 1 222 ? -41.261 -36.612 -2.414 1.00 37.91 222 SER A O 1
ATOM 1769 N N . LEU A 1 223 ? -40.859 -38.092 -4.065 1.00 40.25 223 LEU A N 1
ATOM 1770 C CA . LEU A 1 223 ? -41.817 -39.210 -4.003 1.00 40.25 223 LEU A CA 1
ATOM 1771 C C . LEU A 1 223 ? -41.419 -40.266 -5.041 1.00 40.25 223 LEU A C 1
ATOM 1773 O O . LEU A 1 223 ? -40.988 -39.854 -6.142 1.00 40.25 223 LEU A O 1
#

pLDDT: mean 73.26, std 20.62, range [30.58, 95.12]

Sequence (223 aa):
MAPGRKVGASRQQPTETPITKYERSRNEEIMKNNRELERLGIKTLVPIVNNTSVERKGEDHEVSGSLYTDQESDQEKSLKQMFHVQERCLKNQINREKVQLLHCTGSQCYIAQVHVMRQEKYKDVQPTAIDLFKDFHCNKKKGFSEPIKKAIVDMEAIMAEPVQDEEQPKSVNHAVSQVVKSTTFLQVAGIQPNSNNSSKGYTSSKVQVHQVPTMHALKLFSL